Protein AF-A0A800AHQ4-F1 (afdb_monomer)

Nearest PDB structures (foldseek):
  7zeb-assembly1_9  TM=8.493E-01  e=1.124E-07  Ovis aries
  6tjv-assembly1_I  TM=9.105E-01  e=4.588E-07  Thermosynechococcus vestitus BP-1
  7p64-assembly1_I  TM=8.125E-01  e=1.057E-07  Escherichia coli BL21(DE3)
  7ard-assembly1_I  TM=8.721E-01  e=3.592E-07  Polytomella sp. Pringsheim 198.80
  7nyv-assembly1_I  TM=7.677E-01  e=1.221E-06  Escherichia coli B

Structure (mmCIF, N/CA/C/O backbone):
data_AF-A0A800AHQ4-F1
#
_entry.id   AF-A0A800AHQ4-F1
#
loop_
_atom_site.group_PDB
_atom_site.id
_atom_site.type_symbol
_atom_site.label_atom_id
_atom_site.label_alt_id
_atom_site.label_comp_id
_atom_site.label_asym_id
_atom_site.label_entity_id
_atom_site.label_seq_id
_atom_site.pdbx_PDB_ins_code
_atom_site.Cartn_x
_atom_site.Cartn_y
_atom_site.Cartn_z
_atom_site.occupancy
_atom_site.B_iso_or_equiv
_atom_site.auth_seq_id
_atom_site.auth_comp_id
_atom_site.auth_asym_id
_atom_site.auth_atom_id
_atom_site.pdbx_PDB_model_num
ATOM 1 N N . MET A 1 1 ? 33.340 20.028 -59.157 1.00 69.12 1 MET A N 1
ATOM 2 C CA . MET A 1 1 ? 34.037 18.864 -58.558 1.00 69.12 1 MET A CA 1
ATOM 3 C C . MET A 1 1 ? 34.422 19.055 -57.088 1.00 69.12 1 MET A C 1
ATOM 5 O O . MET A 1 1 ? 33.988 18.241 -56.292 1.00 69.12 1 MET A O 1
ATOM 9 N N . LYS A 1 2 ? 35.135 20.117 -56.671 1.00 82.50 2 LYS A N 1
ATOM 10 C CA . LYS A 1 2 ? 35.555 20.308 -55.255 1.00 82.50 2 LYS A CA 1
ATOM 11 C C . LYS A 1 2 ? 34.417 20.221 -54.219 1.00 82.50 2 LYS A C 1
ATOM 13 O O . LYS A 1 2 ? 34.570 19.590 -53.185 1.00 82.50 2 LYS A O 1
ATOM 18 N N . ARG A 1 3 ? 33.254 20.793 -54.538 1.00 82.94 3 ARG A N 1
ATOM 19 C CA . ARG A 1 3 ? 32.066 20.815 -53.664 1.00 82.94 3 ARG A CA 1
ATOM 20 C C . ARG A 1 3 ? 31.429 19.428 -53.452 1.00 82.94 3 ARG A C 1
ATOM 22 O O . ARG A 1 3 ? 30.909 19.162 -52.384 1.00 82.94 3 ARG A O 1
ATOM 29 N N . TYR A 1 4 ? 31.538 18.530 -54.435 1.00 87.56 4 TYR A N 1
ATOM 30 C CA . TYR A 1 4 ? 31.081 17.138 -54.321 1.00 87.56 4 TYR A CA 1
ATOM 31 C C . TYR A 1 4 ? 31.961 16.338 -53.349 1.00 87.56 4 TYR A C 1
ATOM 33 O O . TYR A 1 4 ? 31.450 15.667 -52.460 1.00 87.56 4 TYR A O 1
ATOM 41 N N . PHE A 1 5 ? 33.285 16.478 -53.465 1.00 89.75 5 PHE A N 1
ATOM 42 C CA . PHE A 1 5 ? 34.228 15.800 -52.572 1.00 89.75 5 PHE A CA 1
ATOM 43 C C . PHE A 1 5 ? 34.174 16.325 -51.129 1.00 89.75 5 PHE A C 1
ATOM 45 O O . PHE A 1 5 ? 34.310 15.532 -50.203 1.00 89.75 5 PHE A O 1
ATOM 52 N N . LEU A 1 6 ? 33.915 17.624 -50.926 1.00 89.62 6 LEU A N 1
ATOM 53 C CA . LEU A 1 6 ? 33.689 18.190 -49.588 1.00 89.62 6 LEU A CA 1
ATOM 54 C C . LEU A 1 6 ? 32.451 17.585 -48.910 1.00 89.62 6 LEU A C 1
ATOM 56 O O . LEU A 1 6 ? 32.546 17.157 -47.765 1.00 89.62 6 LEU A O 1
ATOM 60 N N . ASN A 1 7 ? 31.337 17.456 -49.637 1.00 91.56 7 ASN A N 1
ATOM 61 C CA . ASN A 1 7 ? 30.115 16.853 -49.098 1.00 91.56 7 ASN A CA 1
ATOM 62 C C . ASN A 1 7 ? 30.301 15.363 -48.752 1.00 91.56 7 ASN A C 1
ATOM 64 O O . ASN A 1 7 ? 29.770 14.893 -47.750 1.00 91.56 7 ASN A O 1
ATOM 68 N N . ILE A 1 8 ? 31.069 14.611 -49.554 1.00 93.00 8 ILE A N 1
ATOM 69 C CA . ILE A 1 8 ? 31.399 13.208 -49.242 1.00 93.00 8 ILE A CA 1
ATOM 70 C C . ILE A 1 8 ? 32.238 13.124 -47.968 1.00 93.00 8 ILE A C 1
ATOM 72 O O . ILE A 1 8 ? 31.968 12.284 -47.113 1.00 93.00 8 ILE A O 1
ATOM 76 N N . PHE A 1 9 ? 33.242 13.990 -47.825 1.00 92.38 9 PHE A N 1
ATOM 77 C CA . PHE A 1 9 ? 34.091 14.000 -46.638 1.00 92.38 9 PHE A CA 1
ATOM 78 C C . PHE A 1 9 ? 33.295 14.351 -45.375 1.00 92.38 9 PHE A C 1
ATOM 80 O O . PHE A 1 9 ? 33.452 13.695 -44.349 1.00 92.38 9 PHE A O 1
ATOM 87 N N . GLU A 1 10 ? 32.386 15.321 -45.466 1.00 92.06 10 GLU A N 1
ATOM 88 C CA . GLU A 1 10 ? 31.486 15.694 -44.373 1.00 92.06 10 GLU A CA 1
ATOM 89 C C . GLU A 1 10 ? 30.531 14.546 -43.986 1.00 92.06 10 GLU A C 1
ATOM 91 O O . GLU A 1 10 ? 30.359 14.242 -42.802 1.00 92.06 10 GLU A O 1
ATOM 96 N N . ALA A 1 11 ? 29.978 13.828 -44.968 1.00 92.38 11 ALA A N 1
ATOM 97 C CA . ALA A 1 11 ? 29.123 12.665 -44.724 1.00 92.38 11 ALA A CA 1
ATOM 98 C C . ALA A 1 11 ? 29.887 11.493 -44.077 1.00 92.38 11 ALA A C 1
ATOM 100 O O . ALA A 1 11 ? 29.403 10.868 -43.134 1.00 92.38 11 ALA A O 1
ATOM 101 N N . VAL A 1 12 ? 31.109 11.206 -44.533 1.00 95.69 12 VAL A N 1
ATOM 102 C CA . VAL A 1 12 ? 31.949 10.154 -43.937 1.00 95.69 12 VAL A CA 1
ATOM 103 C C . VAL A 1 12 ? 32.382 10.542 -42.523 1.00 95.69 12 VAL A C 1
ATOM 105 O O . VAL A 1 12 ? 32.353 9.706 -41.622 1.00 95.69 12 VAL A O 1
ATOM 108 N N . TRP A 1 13 ? 32.739 11.808 -42.299 1.00 93.62 13 TRP A N 1
ATOM 109 C CA . TRP A 1 13 ? 33.124 12.308 -40.980 1.00 93.62 13 TRP A CA 1
ATOM 110 C C . TRP A 1 13 ? 31.987 12.177 -39.964 1.00 93.62 13 TRP A C 1
ATOM 112 O O . TRP A 1 13 ? 32.195 11.656 -38.868 1.00 93.62 13 TRP A O 1
ATOM 122 N N . THR A 1 14 ? 30.770 12.578 -40.334 1.00 94.81 14 THR A N 1
ATOM 123 C CA . THR A 1 14 ? 29.593 12.454 -39.457 1.00 94.81 14 THR A CA 1
ATOM 124 C C . THR A 1 14 ? 29.245 10.992 -39.158 1.00 94.81 14 THR A C 1
ATOM 126 O O . THR A 1 14 ? 28.963 10.659 -38.004 1.00 94.81 14 THR A O 1
ATOM 129 N N . LEU A 1 15 ? 29.366 10.091 -40.141 1.00 96.00 15 LEU A N 1
ATOM 130 C CA . LEU A 1 15 ? 29.179 8.650 -39.941 1.00 96.00 15 LEU A CA 1
ATOM 131 C C . LEU A 1 15 ? 30.234 8.048 -38.999 1.00 96.00 15 LEU A C 1
ATOM 133 O O . LEU A 1 15 ? 29.897 7.266 -38.110 1.00 96.00 15 LEU A O 1
ATOM 137 N N . MET A 1 16 ? 31.498 8.452 -39.134 1.00 95.12 16 MET A N 1
ATOM 138 C CA . MET A 1 16 ? 32.588 8.005 -38.260 1.00 95.12 16 MET A CA 1
ATOM 139 C C . MET A 1 16 ? 32.429 8.516 -36.825 1.00 95.12 16 MET A C 1
ATOM 141 O O . MET A 1 16 ? 32.694 7.775 -35.877 1.00 95.12 16 MET A O 1
ATOM 145 N N . VAL A 1 17 ? 31.956 9.754 -36.642 1.00 94.69 17 VAL A N 1
ATOM 146 C CA . VAL A 1 17 ? 31.613 10.284 -35.312 1.00 94.69 17 VAL A CA 1
ATOM 147 C C . VAL A 1 17 ? 30.501 9.448 -34.673 1.00 94.69 17 VAL A C 1
ATOM 149 O O . VAL A 1 17 ? 30.639 9.058 -33.512 1.00 94.69 17 VAL A O 1
ATOM 152 N N . GLY A 1 18 ? 29.450 9.107 -35.427 1.00 95.94 18 GLY A N 1
ATOM 153 C CA . GLY A 1 18 ? 28.376 8.224 -34.963 1.00 95.94 18 GLY A CA 1
ATOM 154 C C . GLY A 1 18 ? 28.890 6.841 -34.561 1.00 95.94 18 GLY A C 1
ATOM 155 O O . GLY A 1 18 ? 28.664 6.403 -33.433 1.00 95.94 18 GLY A O 1
ATOM 156 N N . LEU A 1 19 ? 29.676 6.199 -35.431 1.00 96.19 19 LEU A N 1
ATOM 157 C CA . LEU A 1 19 ? 30.251 4.879 -35.171 1.00 96.19 19 LEU A CA 1
ATOM 158 C C . LEU A 1 19 ? 31.176 4.884 -33.947 1.00 96.19 19 LEU A C 1
ATOM 160 O O . LEU A 1 19 ? 31.160 3.935 -33.169 1.00 96.19 19 LEU A O 1
ATOM 164 N N . ARG A 1 20 ? 31.934 5.966 -33.718 1.00 96.00 20 ARG A N 1
ATOM 165 C CA . ARG A 1 20 ? 32.778 6.132 -32.522 1.00 96.00 20 ARG A CA 1
ATOM 166 C C . ARG A 1 20 ? 31.955 6.179 -31.235 1.00 96.00 20 ARG A C 1
ATOM 168 O O . ARG A 1 20 ? 32.372 5.603 -30.231 1.00 96.00 20 ARG A O 1
ATOM 175 N N . ILE A 1 21 ? 30.804 6.856 -31.250 1.00 94.06 21 ILE A N 1
ATOM 176 C CA . ILE A 1 21 ? 29.887 6.911 -30.101 1.00 94.06 21 ILE A CA 1
ATOM 177 C C . ILE A 1 21 ? 29.278 5.528 -29.855 1.00 94.06 21 ILE A C 1
ATOM 179 O O . ILE A 1 21 ? 29.303 5.050 -28.722 1.00 94.06 21 ILE A O 1
ATOM 183 N N . THR A 1 22 ? 28.805 4.854 -30.908 1.00 95.00 22 THR A N 1
ATOM 184 C CA . THR A 1 22 ? 28.267 3.488 -30.814 1.00 95.00 22 THR A CA 1
ATOM 185 C C . THR A 1 22 ? 29.310 2.517 -30.273 1.00 95.00 22 THR A C 1
ATOM 187 O O . THR A 1 22 ? 29.021 1.752 -29.358 1.00 95.00 22 THR A O 1
ATOM 190 N N . PHE A 1 23 ? 30.540 2.586 -30.785 1.00 94.44 23 PHE A N 1
ATOM 191 C CA . PHE A 1 23 ? 31.637 1.744 -30.329 1.00 94.44 23 PHE A CA 1
ATOM 192 C C . PHE A 1 23 ? 31.933 1.987 -28.850 1.00 94.44 23 PHE A C 1
ATOM 194 O O . PHE A 1 23 ? 32.083 1.025 -28.112 1.00 94.44 23 PHE A O 1
ATOM 201 N N . ARG A 1 24 ? 31.917 3.244 -28.379 1.00 92.19 24 ARG A N 1
ATOM 202 C CA . ARG A 1 24 ? 32.064 3.548 -26.946 1.00 92.19 24 ARG A CA 1
ATOM 203 C C . ARG A 1 24 ? 30.956 2.903 -26.104 1.00 92.19 24 ARG A C 1
ATOM 205 O O . ARG A 1 24 ? 31.267 2.274 -25.102 1.00 92.19 24 ARG A O 1
ATOM 212 N N . GLN A 1 25 ? 29.700 3.001 -26.542 1.00 91.38 25 GLN A N 1
ATOM 213 C CA . GLN A 1 25 ? 28.548 2.465 -25.807 1.00 91.38 25 GLN A CA 1
ATOM 214 C C . GLN A 1 25 ? 28.521 0.927 -25.751 1.00 91.38 25 GLN A C 1
ATOM 216 O O . GLN A 1 25 ? 27.992 0.365 -24.797 1.00 91.38 25 GLN A O 1
ATOM 221 N N . ILE A 1 26 ? 29.093 0.237 -26.745 1.00 93.00 26 ILE A N 1
ATOM 222 C CA . ILE A 1 26 ? 29.181 -1.236 -26.771 1.00 93.00 26 ILE A CA 1
ATOM 223 C C . ILE A 1 26 ? 30.044 -1.777 -25.622 1.00 93.00 26 ILE A C 1
ATOM 225 O O . ILE A 1 26 ? 29.759 -2.854 -25.102 1.00 93.00 26 ILE A O 1
ATOM 229 N N . PHE A 1 27 ? 31.084 -1.043 -25.219 1.00 91.75 27 PHE A N 1
ATOM 230 C CA . PHE A 1 27 ? 31.956 -1.441 -24.109 1.00 91.75 27 PHE A CA 1
ATOM 231 C C . PHE A 1 27 ? 31.492 -0.904 -22.751 1.00 91.75 27 PHE A C 1
ATOM 233 O O . PHE A 1 27 ? 32.068 -1.276 -21.727 1.00 91.75 27 PHE A O 1
ATOM 240 N N . ASP A 1 28 ? 30.448 -0.072 -22.716 1.00 85.44 28 ASP A N 1
ATOM 241 C CA . ASP A 1 28 ? 29.825 0.328 -21.460 1.00 85.44 28 ASP A CA 1
ATOM 242 C C . ASP A 1 28 ? 29.050 -0.850 -20.854 1.00 85.44 28 ASP A C 1
ATOM 244 O O . ASP A 1 28 ? 28.444 -1.678 -21.539 1.00 85.44 28 ASP A O 1
ATOM 248 N N . ARG A 1 29 ? 29.054 -0.934 -19.521 1.00 79.69 29 ARG A N 1
ATOM 249 C CA . ARG A 1 29 ? 28.339 -1.992 -18.802 1.00 79.69 29 ARG A CA 1
ATOM 250 C C . ARG A 1 29 ? 26.835 -1.901 -19.080 1.00 79.69 29 ARG A C 1
ATOM 252 O O . ARG A 1 29 ? 26.233 -0.840 -18.931 1.00 79.69 29 ARG A O 1
ATOM 259 N N . ALA A 1 30 ? 26.214 -3.042 -19.380 1.00 77.81 30 ALA A N 1
ATOM 260 C CA . ALA A 1 30 ? 24.768 -3.129 -19.554 1.00 77.81 30 ALA A CA 1
ATOM 261 C C . ALA A 1 30 ? 24.017 -2.672 -18.287 1.00 77.81 30 ALA A C 1
ATOM 263 O O . ALA A 1 30 ? 24.253 -3.176 -17.185 1.00 77.81 30 ALA A O 1
ATOM 264 N N . VAL A 1 31 ? 23.089 -1.729 -18.470 1.00 77.25 31 VAL A N 1
ATOM 265 C CA . VAL A 1 31 ? 22.195 -1.197 -17.422 1.00 77.25 31 VAL A CA 1
ATOM 266 C C . VAL A 1 31 ? 20.939 -2.074 -17.258 1.00 77.25 31 VAL A C 1
ATOM 268 O O . VAL A 1 31 ? 20.155 -1.894 -16.331 1.00 77.25 31 VAL A O 1
ATOM 271 N N . THR A 1 32 ? 20.729 -3.051 -18.145 1.00 75.69 32 THR A N 1
ATOM 272 C CA . THR A 1 32 ? 19.537 -3.906 -18.159 1.00 75.69 32 THR A CA 1
ATOM 273 C C . THR A 1 32 ? 19.444 -4.790 -16.916 1.00 75.69 32 THR A C 1
ATOM 275 O O . THR A 1 32 ? 20.359 -5.557 -16.607 1.00 75.69 32 THR A O 1
ATOM 278 N N . HIS A 1 33 ? 18.294 -4.755 -16.244 1.00 71.56 33 HIS A N 1
ATOM 279 C CA . HIS A 1 33 ? 17.930 -5.749 -15.237 1.00 71.56 33 HIS A CA 1
ATOM 280 C C . HIS A 1 33 ? 17.144 -6.872 -15.916 1.00 71.56 33 HIS A C 1
ATOM 282 O O . HIS A 1 33 ? 16.092 -6.629 -16.502 1.00 71.56 33 HIS A O 1
ATOM 288 N N . HIS A 1 34 ? 17.644 -8.105 -15.842 1.00 73.06 34 HIS A N 1
ATOM 289 C CA . HIS A 1 34 ? 16.927 -9.260 -16.372 1.00 73.06 34 HIS A CA 1
ATOM 290 C C . HIS A 1 34 ? 15.800 -9.664 -15.413 1.00 73.06 34 HIS A C 1
ATOM 292 O O . HIS A 1 34 ? 16.052 -10.293 -14.382 1.00 73.06 34 HIS A O 1
ATOM 298 N N . TYR A 1 35 ? 14.564 -9.304 -15.755 1.00 69.81 35 TYR A N 1
ATOM 299 C CA . TYR A 1 35 ? 13.367 -9.875 -15.137 1.00 69.81 35 TYR A CA 1
ATOM 300 C C . TYR A 1 35 ? 13.213 -11.340 -15.586 1.00 69.81 35 TYR A C 1
ATOM 302 O O . TYR A 1 35 ? 13.418 -11.611 -16.772 1.00 69.81 35 TYR A O 1
ATOM 310 N N . PRO A 1 36 ? 12.874 -12.307 -14.711 1.00 71.75 36 PRO A N 1
ATOM 311 C CA . PRO A 1 36 ? 12.645 -12.220 -13.257 1.00 71.75 36 PRO A CA 1
ATOM 312 C C . PRO A 1 36 ? 13.895 -12.538 -12.398 1.00 71.75 36 PRO A C 1
ATOM 314 O O . PRO A 1 36 ? 13.863 -12.497 -11.171 1.00 71.75 36 PRO A O 1
ATOM 317 N N . TYR A 1 37 ? 15.024 -12.900 -13.012 1.00 64.19 37 TYR A N 1
ATOM 318 C CA . TYR A 1 37 ? 16.152 -13.536 -12.312 1.00 64.19 37 TYR A CA 1
ATOM 319 C C . TYR A 1 37 ? 16.978 -12.602 -11.409 1.00 64.19 37 TYR A C 1
ATOM 321 O O . TYR A 1 37 ? 17.591 -13.066 -10.443 1.00 64.19 37 TYR A O 1
ATOM 329 N N . ASN A 1 38 ? 16.981 -11.296 -11.691 1.00 56.34 38 ASN A N 1
ATOM 330 C CA . ASN A 1 38 ? 17.670 -10.285 -10.882 1.00 56.34 38 ASN A CA 1
ATOM 331 C C . ASN A 1 38 ? 16.790 -9.676 -9.770 1.00 56.34 38 ASN A C 1
ATOM 333 O O . ASN A 1 38 ? 17.232 -8.744 -9.104 1.00 56.34 38 ASN A O 1
ATOM 337 N N . GLU A 1 39 ? 15.590 -10.213 -9.514 1.00 55.16 39 GLU A N 1
ATOM 338 C CA . GLU A 1 39 ? 14.700 -9.768 -8.423 1.00 55.16 39 GLU A CA 1
ATOM 339 C C . GLU A 1 39 ? 15.093 -10.306 -7.035 1.00 55.16 39 GLU A C 1
ATOM 341 O O . GLU A 1 39 ? 14.370 -10.125 -6.054 1.00 55.16 39 GLU A O 1
ATOM 346 N N . LYS A 1 40 ? 16.234 -11.000 -6.911 1.00 46.12 40 LYS A N 1
ATOM 347 C CA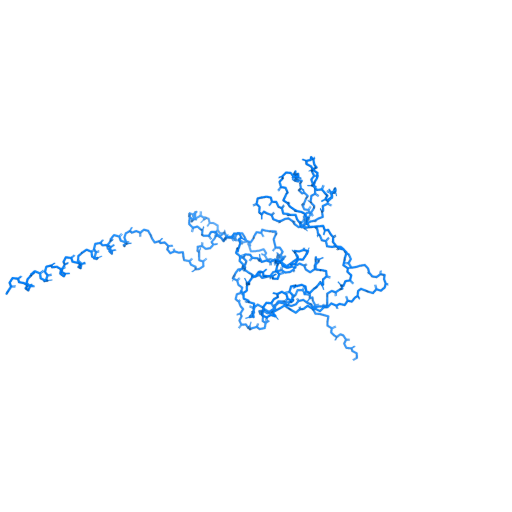 . LYS A 1 40 ? 16.623 -11.630 -5.643 1.00 46.12 40 LYS A CA 1
ATOM 348 C C . LYS A 1 40 ? 16.751 -10.585 -4.522 1.00 46.12 40 LYS A C 1
ATOM 350 O O . LYS A 1 40 ? 17.723 -9.836 -4.476 1.00 46.12 40 LYS A O 1
ATOM 355 N N . ARG A 1 41 ? 15.810 -10.693 -3.572 1.00 47.72 41 ARG A N 1
ATOM 356 C CA . ARG A 1 41 ? 15.592 -9.937 -2.322 1.00 47.72 41 ARG A CA 1
ATOM 357 C C . ARG A 1 41 ? 14.782 -8.644 -2.452 1.00 47.72 41 ARG A C 1
ATOM 359 O O . ARG A 1 41 ? 15.228 -7.588 -2.020 1.00 47.72 41 ARG A O 1
ATOM 366 N N . PHE A 1 42 ? 13.519 -8.770 -2.836 1.00 46.03 42 PHE A N 1
ATOM 367 C CA . PHE A 1 42 ? 12.506 -8.218 -1.940 1.00 46.03 42 PHE A CA 1
ATOM 368 C C . PHE A 1 42 ? 12.222 -9.310 -0.908 1.00 46.03 42 PHE A C 1
ATOM 370 O O . PHE A 1 42 ? 11.632 -10.328 -1.276 1.00 46.03 42 PHE A O 1
ATOM 377 N N . PRO A 1 43 ? 12.678 -9.213 0.357 1.00 39.97 43 PRO A N 1
ATOM 378 C CA . PRO A 1 43 ? 11.860 -9.838 1.378 1.00 39.97 43 PRO A CA 1
ATOM 379 C C . PRO A 1 43 ? 10.463 -9.250 1.146 1.00 39.97 43 PRO A C 1
ATOM 381 O O . PRO A 1 43 ? 10.304 -8.032 1.129 1.00 39.97 43 PRO A O 1
ATOM 384 N N . LEU A 1 44 ? 9.470 -10.098 0.865 1.00 44.12 44 LEU A N 1
ATOM 385 C CA . LEU A 1 44 ? 8.141 -9.816 1.395 1.00 44.12 44 LEU A CA 1
ATOM 386 C C . LEU A 1 44 ? 8.438 -9.474 2.847 1.00 44.12 44 LEU A C 1
ATOM 388 O O . L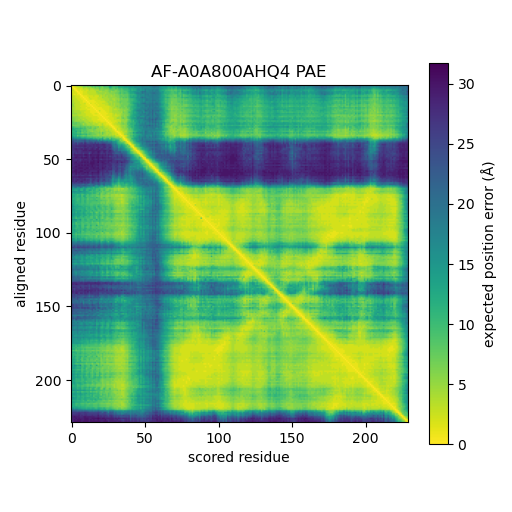EU A 1 44 ? 8.945 -10.349 3.559 1.00 44.12 44 LEU A O 1
ATOM 392 N N . ASP A 1 45 ? 8.374 -8.185 3.185 1.00 36.91 45 ASP A N 1
ATOM 393 C CA . ASP A 1 45 ? 8.716 -7.739 4.522 1.00 36.91 45 ASP A CA 1
ATOM 394 C C . ASP A 1 45 ? 7.918 -8.635 5.447 1.00 36.91 45 ASP A C 1
ATOM 396 O O . ASP A 1 45 ? 6.724 -8.860 5.226 1.00 36.91 45 ASP A O 1
ATOM 400 N N . ARG A 1 46 ? 8.636 -9.315 6.337 1.00 37.59 46 ARG A N 1
ATOM 401 C CA . ARG A 1 46 ? 8.164 -10.567 6.928 1.00 37.59 46 ARG A CA 1
ATOM 402 C C . ARG A 1 46 ? 6.949 -10.354 7.843 1.00 37.59 46 ARG A C 1
ATOM 404 O O . ARG A 1 46 ? 6.408 -11.344 8.309 1.00 37.59 46 ARG A O 1
ATOM 411 N N . ASN A 1 47 ? 6.483 -9.109 7.985 1.00 38.31 47 ASN A N 1
ATOM 412 C CA . ASN A 1 47 ? 5.378 -8.671 8.825 1.00 38.31 47 ASN A CA 1
ATOM 413 C C . ASN A 1 47 ? 4.412 -7.720 8.068 1.00 38.31 47 ASN A C 1
ATOM 415 O O . ASN A 1 47 ? 4.122 -6.624 8.530 1.00 38.31 47 ASN A O 1
ATOM 419 N N . ILE A 1 48 ? 3.915 -8.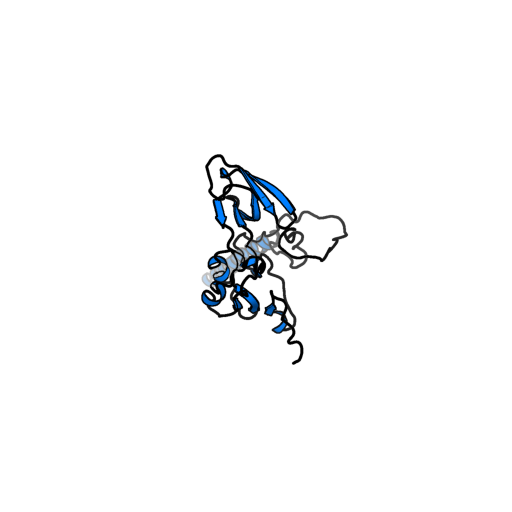089 6.876 1.00 46.69 48 ILE A N 1
ATOM 420 C CA . ILE A 1 48 ? 2.732 -7.428 6.270 1.00 46.69 48 ILE A CA 1
ATOM 421 C C . ILE A 1 48 ? 1.765 -8.502 5.731 1.00 46.69 48 ILE A C 1
ATOM 423 O O . ILE A 1 48 ? 1.622 -8.714 4.528 1.00 46.69 48 ILE A O 1
ATOM 427 N N . PHE A 1 49 ? 1.131 -9.223 6.659 1.00 34.56 49 PHE A N 1
ATOM 428 C CA . PHE A 1 49 ? -0.166 -9.913 6.506 1.00 34.56 49 PHE A CA 1
ATOM 429 C C . PHE A 1 49 ? -0.349 -10.925 5.361 1.00 34.56 49 PHE A C 1
ATOM 431 O O . PHE A 1 49 ? -1.418 -10.997 4.752 1.00 34.56 49 PHE A O 1
ATOM 438 N N . LEU A 1 50 ? 0.639 -11.785 5.109 1.00 34.50 50 LEU A N 1
ATOM 439 C CA . LEU A 1 50 ? 0.394 -13.064 4.433 1.00 34.50 50 LEU A CA 1
ATOM 440 C C . LEU A 1 50 ? 0.789 -14.205 5.367 1.00 34.50 50 LEU A C 1
ATOM 442 O O . LEU A 1 50 ? 1.965 -14.549 5.490 1.00 34.50 50 LEU A O 1
ATOM 446 N N . ASN A 1 51 ? -0.219 -14.788 6.015 1.00 31.05 51 ASN A N 1
ATOM 447 C CA . ASN A 1 51 ? -0.086 -16.091 6.638 1.00 31.05 51 ASN A CA 1
ATOM 448 C C . ASN A 1 51 ? 0.244 -17.134 5.548 1.00 31.05 51 ASN A C 1
ATOM 450 O O . ASN A 1 51 ? -0.379 -17.164 4.489 1.00 31.05 51 ASN A O 1
ATOM 454 N N . GLU A 1 52 ? 1.261 -17.946 5.835 1.00 39.81 52 GLU A N 1
ATOM 455 C CA . GLU A 1 52 ? 1.607 -19.229 5.214 1.00 39.81 52 GLU A CA 1
ATOM 456 C C . GLU A 1 52 ? 1.759 -19.334 3.684 1.00 39.81 52 GLU A C 1
ATOM 458 O O . GLU A 1 52 ? 0.893 -19.858 3.002 1.00 39.81 52 GLU A O 1
ATOM 463 N N . GLN A 1 53 ? 2.980 -19.100 3.179 1.00 34.53 53 GLN A N 1
ATOM 464 C CA . GLN A 1 53 ? 3.704 -20.130 2.408 1.00 34.53 53 GLN A CA 1
ATOM 465 C C . GLN A 1 53 ? 5.214 -20.020 2.675 1.00 34.53 53 GLN A C 1
ATOM 467 O O . GLN A 1 53 ? 5.913 -19.141 2.171 1.00 34.53 53 GLN A O 1
ATOM 472 N N . LYS A 1 54 ? 5.741 -20.947 3.484 1.00 29.67 54 LYS A N 1
ATOM 473 C CA . LYS A 1 54 ? 7.180 -21.146 3.722 1.00 29.67 54 LYS A CA 1
ATOM 474 C C . LYS A 1 54 ? 7.881 -21.574 2.426 1.00 29.67 54 LYS A C 1
ATOM 476 O O . LYS A 1 54 ? 8.204 -22.747 2.249 1.00 29.67 54 LYS A O 1
ATOM 481 N N . VAL A 1 55 ? 8.204 -20.633 1.543 1.00 34.62 55 VAL A N 1
ATOM 482 C CA . VAL A 1 55 ? 9.148 -20.885 0.448 1.00 34.62 55 VAL A CA 1
ATOM 483 C C . VAL A 1 55 ? 10.558 -20.862 1.041 1.00 34.62 55 VAL A C 1
ATOM 485 O O . VAL A 1 55 ? 11.234 -19.835 1.099 1.00 34.62 55 VAL A O 1
ATOM 488 N N . LYS A 1 56 ? 11.014 -22.016 1.544 1.00 27.17 56 LYS A N 1
ATOM 489 C CA . LYS A 1 56 ? 12.429 -22.227 1.871 1.00 27.17 56 LYS A CA 1
ATOM 490 C C . LYS A 1 56 ? 13.219 -22.160 0.567 1.00 27.17 56 LYS A C 1
ATOM 492 O O . LYS A 1 56 ? 13.324 -23.156 -0.145 1.00 27.17 56 LYS A O 1
A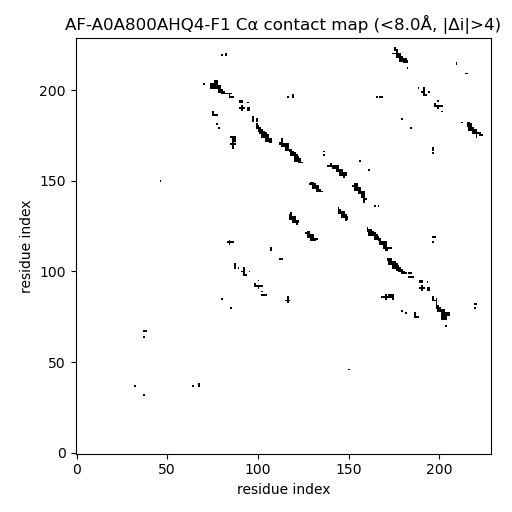TOM 497 N N . ALA A 1 57 ? 13.803 -21.002 0.270 1.00 36.97 57 ALA A N 1
ATOM 498 C CA . ALA A 1 57 ? 14.828 -20.875 -0.756 1.00 36.97 57 ALA A CA 1
ATOM 499 C C . ALA A 1 57 ? 16.078 -21.657 -0.308 1.00 36.97 57 ALA A C 1
ATOM 501 O O . ALA A 1 57 ? 17.001 -21.124 0.306 1.00 36.97 57 ALA A O 1
ATOM 502 N N . LYS A 1 58 ? 16.069 -22.968 -0.565 1.00 36.09 58 LYS A N 1
ATOM 503 C CA . LYS A 1 58 ? 17.275 -23.793 -0.659 1.00 36.09 58 LYS A CA 1
ATOM 504 C C . LYS A 1 58 ? 18.094 -23.263 -1.846 1.00 36.09 58 LYS A C 1
ATOM 506 O O . LYS A 1 58 ? 17.506 -22.812 -2.823 1.00 36.09 58 LYS A O 1
ATOM 511 N N . TRP A 1 59 ? 19.419 -23.384 -1.747 1.00 32.06 59 TRP A N 1
ATOM 512 C CA . TRP A 1 59 ? 20.454 -23.076 -2.755 1.00 32.06 59 TRP A CA 1
ATOM 513 C C . TRP A 1 59 ? 21.138 -21.697 -2.646 1.00 32.06 59 TRP A C 1
ATOM 515 O O . TRP A 1 59 ? 20.772 -20.723 -3.295 1.00 32.06 59 TRP A O 1
ATOM 525 N N . GLY A 1 60 ? 22.185 -21.663 -1.810 1.00 36.94 60 GLY A N 1
ATOM 526 C CA . GLY A 1 60 ? 23.585 -21.595 -2.265 1.00 36.94 60 GLY A CA 1
ATOM 527 C C . GLY A 1 60 ? 24.021 -20.416 -3.148 1.00 36.94 60 GLY A C 1
ATOM 528 O O . GLY A 1 60 ? 23.650 -20.331 -4.311 1.00 36.94 60 GLY A O 1
ATOM 529 N N . GLN A 1 61 ? 24.927 -19.596 -2.596 1.00 38.44 61 GLN A N 1
ATOM 530 C CA . GLN A 1 61 ? 25.760 -18.575 -3.258 1.00 38.44 61 GLN A CA 1
ATOM 531 C C . GLN A 1 61 ? 25.016 -17.419 -3.944 1.00 38.44 61 GLN A C 1
ATOM 533 O O . GLN A 1 61 ? 24.886 -17.315 -5.163 1.00 38.44 61 GLN A O 1
ATOM 538 N N . HIS A 1 62 ? 24.633 -16.442 -3.123 1.00 38.81 62 HIS A N 1
ATOM 539 C CA . HIS A 1 62 ? 24.323 -15.100 -3.594 1.00 38.81 62 HIS A CA 1
ATOM 540 C C . HIS A 1 62 ? 25.616 -14.398 -4.038 1.00 38.81 62 HIS A C 1
ATOM 542 O O . HIS A 1 62 ? 26.381 -13.917 -3.207 1.00 38.81 62 HIS A O 1
ATOM 548 N N . ARG A 1 63 ? 25.847 -14.282 -5.353 1.00 37.44 63 ARG A N 1
ATOM 549 C CA . ARG A 1 63 ? 26.601 -13.130 -5.869 1.00 37.44 63 ARG A CA 1
ATOM 550 C C . ARG A 1 63 ? 25.785 -11.887 -5.511 1.00 37.44 63 ARG A C 1
ATOM 552 O O . ARG A 1 63 ? 24.609 -11.809 -5.863 1.00 37.44 63 ARG A O 1
ATOM 559 N N . THR A 1 64 ? 26.373 -10.951 -4.775 1.00 38.19 64 THR A N 1
ATOM 560 C CA . THR A 1 64 ? 25.772 -9.650 -4.472 1.00 38.19 64 THR A CA 1
ATOM 561 C C . THR A 1 64 ? 25.583 -8.885 -5.778 1.00 38.19 64 THR A C 1
ATOM 563 O O . THR A 1 64 ? 26.513 -8.305 -6.331 1.00 38.19 64 THR A O 1
ATOM 566 N N . VAL A 1 65 ? 24.366 -8.922 -6.319 1.00 44.56 65 VAL A N 1
ATOM 567 C CA . VAL A 1 65 ? 23.974 -8.074 -7.444 1.00 44.56 65 VAL A CA 1
ATOM 568 C C . VAL A 1 65 ? 23.878 -6.653 -6.887 1.00 44.56 65 VAL A C 1
ATOM 570 O O . VAL A 1 65 ? 22.936 -6.322 -6.180 1.00 44.56 65 VAL A O 1
ATOM 573 N N . SER A 1 66 ? 24.893 -5.827 -7.147 1.00 47.38 66 SER A N 1
ATOM 574 C CA . SER A 1 66 ? 25.042 -4.472 -6.585 1.00 47.38 66 SER A CA 1
ATOM 575 C C . SER A 1 66 ? 23.996 -3.461 -7.070 1.00 47.38 66 SER A C 1
ATOM 577 O O . SER A 1 66 ? 23.966 -2.333 -6.591 1.00 47.38 66 SER A O 1
ATOM 579 N N . ASN A 1 67 ? 23.150 -3.845 -8.029 1.00 50.25 67 ASN A N 1
ATOM 580 C CA . ASN A 1 67 ? 22.208 -2.959 -8.700 1.00 50.25 67 ASN A CA 1
ATOM 581 C C . ASN A 1 67 ? 20.803 -3.558 -8.544 1.00 50.25 67 ASN A C 1
ATOM 583 O O . ASN A 1 67 ? 20.290 -4.200 -9.456 1.00 50.25 67 ASN A O 1
ATOM 587 N N . ILE A 1 68 ? 20.203 -3.415 -7.364 1.00 55.72 68 ILE A N 1
ATOM 588 C CA . ILE A 1 68 ? 18.802 -3.778 -7.119 1.00 55.72 68 ILE A CA 1
ATOM 589 C C . ILE A 1 68 ? 18.025 -2.466 -7.045 1.00 55.72 68 ILE A C 1
ATOM 591 O O . ILE A 1 68 ? 18.304 -1.628 -6.185 1.00 55.72 68 ILE A O 1
ATOM 595 N N . ARG A 1 69 ? 17.071 -2.262 -7.960 1.00 59.62 69 ARG A N 1
ATOM 596 C CA . ARG A 1 69 ? 16.175 -1.104 -7.903 1.00 59.62 69 ARG A CA 1
ATOM 597 C C . ARG A 1 69 ? 15.206 -1.325 -6.745 1.00 59.62 69 ARG A C 1
ATOM 599 O O . ARG A 1 69 ? 14.283 -2.124 -6.859 1.00 59.62 69 ARG A O 1
ATOM 606 N N . LYS A 1 70 ? 15.444 -0.652 -5.620 1.00 68.38 70 LYS A N 1
ATOM 607 C CA . LYS A 1 70 ? 14.503 -0.645 -4.497 1.00 68.38 70 LYS A CA 1
ATOM 608 C C . LYS A 1 70 ? 13.196 0.016 -4.945 1.00 68.38 70 LYS A C 1
ATOM 610 O O . LYS A 1 70 ? 13.223 1.012 -5.669 1.00 68.38 70 LYS A O 1
ATOM 615 N N . ILE A 1 71 ? 12.070 -0.555 -4.531 1.00 75.31 71 ILE A N 1
ATOM 616 C CA . ILE A 1 71 ? 10.755 0.063 -4.708 1.00 75.31 71 ILE A CA 1
ATOM 617 C C . ILE A 1 71 ? 10.701 1.266 -3.768 1.00 75.31 71 ILE A C 1
ATOM 619 O O . ILE A 1 71 ? 11.053 1.143 -2.597 1.00 75.31 71 ILE A O 1
ATOM 623 N N . HIS A 1 72 ? 10.308 2.421 -4.300 1.00 82.06 72 HIS A N 1
ATOM 624 C CA . HIS A 1 72 ? 10.165 3.642 -3.514 1.00 82.06 72 HIS A CA 1
ATOM 625 C C . HIS A 1 72 ? 9.081 3.471 -2.439 1.00 82.06 72 HIS A C 1
ATOM 627 O O . HIS A 1 72 ? 8.121 2.730 -2.647 1.00 82.06 72 HIS A O 1
ATOM 633 N N . ASP A 1 73 ? 9.194 4.171 -1.314 1.00 78.00 73 ASP A N 1
ATOM 634 C CA . ASP A 1 73 ? 8.254 4.001 -0.200 1.00 78.00 73 ASP A CA 1
ATOM 635 C C . ASP A 1 73 ? 6.829 4.437 -0.549 1.00 78.00 73 ASP A C 1
ATOM 637 O O . ASP A 1 73 ? 5.880 3.737 -0.222 1.00 78.00 73 ASP A O 1
ATOM 641 N N . GLY A 1 74 ? 6.683 5.488 -1.358 1.00 83.06 74 GLY A N 1
ATOM 642 C CA . GLY A 1 74 ? 5.397 5.914 -1.932 1.00 83.06 74 GLY A CA 1
ATOM 643 C C . GLY A 1 74 ? 4.874 5.072 -3.108 1.00 83.06 74 GLY A C 1
ATOM 644 O O . GLY A 1 74 ? 4.029 5.549 -3.865 1.00 83.06 74 GLY A O 1
ATOM 645 N N . PHE A 1 75 ? 5.405 3.869 -3.347 1.00 88.62 75 PHE A N 1
ATOM 646 C CA . PHE A 1 75 ? 4.906 3.007 -4.417 1.00 88.62 75 PHE A CA 1
ATOM 647 C C . PHE A 1 75 ? 3.491 2.508 -4.115 1.00 88.62 75 PHE A C 1
ATOM 649 O O . PHE A 1 75 ? 3.203 2.012 -3.030 1.00 88.62 75 PHE A O 1
ATOM 656 N N . ARG A 1 76 ? 2.619 2.592 -5.120 1.00 91.81 76 ARG A N 1
ATOM 657 C CA . ARG A 1 76 ? 1.212 2.205 -5.018 1.00 91.81 76 ARG A CA 1
ATOM 658 C C . ARG A 1 76 ? 0.997 0.877 -5.736 1.00 91.81 76 ARG A C 1
ATOM 660 O O . ARG A 1 76 ? 0.861 0.851 -6.956 1.00 91.81 76 ARG A O 1
ATOM 667 N N . GLY A 1 77 ? 1.032 -0.217 -4.980 1.00 90.25 77 GLY A N 1
ATOM 668 C CA . GLY A 1 77 ? 0.767 -1.566 -5.477 1.00 90.25 77 GLY A CA 1
ATOM 669 C C . GLY A 1 77 ? -0.621 -2.066 -5.091 1.00 90.25 77 GLY A C 1
ATOM 670 O O . GLY A 1 77 ? -1.586 -1.307 -5.032 1.00 90.25 77 GLY A O 1
ATOM 671 N N . ARG A 1 78 ? -0.732 -3.371 -4.837 1.00 90.25 78 ARG A N 1
ATOM 672 C CA . ARG A 1 78 ? -1.992 -4.027 -4.485 1.00 90.25 78 ARG A CA 1
ATOM 673 C C . ARG A 1 78 ? -2.586 -3.416 -3.216 1.00 90.25 78 ARG A C 1
ATOM 675 O O . ARG A 1 78 ? -1.882 -3.288 -2.213 1.00 90.25 78 ARG A O 1
ATOM 682 N N . LEU A 1 79 ? -3.876 -3.101 -3.244 1.00 91.69 79 LEU A N 1
ATOM 683 C CA . LEU A 1 79 ? -4.611 -2.688 -2.051 1.00 91.69 79 LEU A CA 1
ATOM 684 C C . LEU A 1 79 ? -4.762 -3.868 -1.088 1.00 91.69 79 LEU A C 1
ATOM 686 O O . LEU A 1 79 ? -5.089 -4.980 -1.501 1.00 91.69 79 LEU A O 1
ATOM 690 N N . HIS A 1 80 ? -4.536 -3.617 0.195 1.00 90.94 80 HIS A N 1
ATOM 691 C CA . HIS A 1 80 ? -4.775 -4.575 1.266 1.00 90.94 80 HIS A CA 1
ATOM 692 C C . HIS A 1 80 ? -5.613 -3.909 2.354 1.00 90.94 80 HIS A C 1
ATOM 694 O O . HIS A 1 80 ? -5.291 -2.804 2.789 1.00 90.94 80 HIS A O 1
ATOM 700 N N . ASN A 1 81 ? -6.693 -4.571 2.765 1.00 91.19 81 ASN A N 1
ATOM 701 C CA . ASN A 1 81 ? -7.565 -4.106 3.831 1.00 91.19 81 ASN A CA 1
ATOM 702 C C . ASN A 1 81 ? -7.470 -5.030 5.045 1.00 91.19 81 ASN A C 1
ATOM 704 O O . ASN A 1 81 ? -7.740 -6.227 4.950 1.00 91.19 81 ASN A O 1
ATOM 708 N N . ARG A 1 82 ? -7.178 -4.445 6.203 1.00 89.56 82 ARG A N 1
ATOM 709 C CA . ARG A 1 82 ? -7.284 -5.108 7.497 1.00 89.56 82 ARG A CA 1
ATOM 710 C C . ARG A 1 82 ? -8.700 -4.929 8.038 1.00 89.56 82 ARG A C 1
ATOM 712 O O . ARG A 1 82 ? -9.008 -3.961 8.730 1.00 89.56 82 ARG A O 1
ATOM 719 N N . VAL A 1 83 ? -9.578 -5.885 7.738 1.00 89.12 83 VAL A N 1
ATOM 720 C CA . VAL A 1 83 ? -11.005 -5.842 8.125 1.00 89.12 83 VAL A CA 1
ATOM 721 C C . VAL A 1 83 ? -11.197 -5.718 9.641 1.00 89.12 83 VAL A C 1
ATOM 723 O O . VAL A 1 83 ? -12.132 -5.060 10.106 1.00 89.12 83 VAL A O 1
ATOM 726 N N . ALA A 1 84 ? -10.261 -6.259 10.424 1.00 87.25 84 ALA A N 1
ATOM 727 C CA . ALA A 1 84 ? -10.227 -6.106 11.875 1.00 87.25 84 ALA A CA 1
ATOM 728 C C . ALA A 1 84 ? -10.152 -4.638 12.347 1.00 87.25 84 ALA A C 1
ATOM 730 O O . ALA A 1 84 ? -10.588 -4.364 13.458 1.00 87.25 84 ALA A O 1
ATOM 731 N N . ASP A 1 85 ? -9.739 -3.688 11.507 1.00 90.38 85 ASP A N 1
ATOM 732 C CA . ASP A 1 85 ? -9.681 -2.255 11.842 1.00 90.38 85 ASP A CA 1
ATOM 733 C C . ASP A 1 85 ? -10.652 -1.388 11.043 1.00 90.38 85 ASP A C 1
ATOM 735 O O . ASP A 1 85 ? -10.699 -0.163 11.191 1.00 90.38 85 ASP A O 1
ATOM 739 N N . CYS A 1 86 ? -11.463 -2.003 10.189 1.00 91.62 86 CYS A N 1
ATOM 740 C CA . CYS A 1 86 ? -12.451 -1.266 9.432 1.00 91.62 86 CYS A CA 1
ATOM 741 C C . CYS A 1 86 ? -13.692 -1.000 10.304 1.00 91.62 86 CYS A C 1
ATOM 743 O O . CYS A 1 86 ? -14.268 -1.906 10.906 1.00 91.62 86 CYS A O 1
ATOM 745 N N . ILE A 1 87 ? -14.110 0.268 10.364 1.00 93.00 87 ILE A N 1
ATOM 746 C CA . ILE A 1 87 ? -15.301 0.724 11.110 1.00 93.00 87 ILE A CA 1
ATOM 747 C C . ILE A 1 87 ? -16.552 0.864 10.226 1.00 93.00 87 ILE A C 1
ATOM 749 O O . ILE A 1 87 ? -17.575 1.376 10.676 1.00 93.00 87 ILE A O 1
ATOM 753 N N . GLY A 1 88 ? -16.458 0.487 8.946 1.00 92.56 88 GLY A N 1
ATOM 754 C CA . GLY A 1 88 ? -17.578 0.550 8.006 1.00 92.56 88 GLY A CA 1
ATOM 755 C C . GLY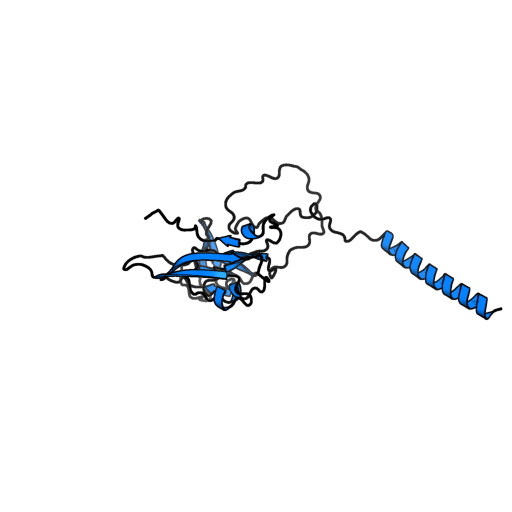 A 1 88 ? -17.974 1.960 7.543 1.00 92.56 88 GLY A C 1
ATOM 756 O O . GLY A 1 88 ? -19.074 2.146 7.050 1.00 92.56 88 GLY A O 1
ATOM 757 N N . CYS A 1 89 ? -17.117 2.979 7.665 1.00 93.62 89 CYS A N 1
ATOM 758 C CA . CYS A 1 89 ? -17.494 4.375 7.373 1.00 93.62 89 CYS A CA 1
ATOM 759 C C . CYS A 1 89 ? -17.841 4.695 5.900 1.00 93.62 89 CYS A C 1
ATOM 761 O O . CYS A 1 89 ? -18.329 5.790 5.624 1.00 93.62 89 CYS A O 1
ATOM 763 N N . MET A 1 90 ? -17.555 3.786 4.958 1.00 93.62 90 MET A N 1
ATOM 764 C CA . MET A 1 90 ? -17.746 3.969 3.506 1.00 93.62 90 MET A CA 1
ATOM 765 C C . MET A 1 90 ? -17.016 5.189 2.904 1.00 93.62 90 MET A C 1
ATOM 767 O O . MET A 1 90 ? -17.345 5.637 1.809 1.00 93.62 90 MET A O 1
ATOM 771 N N . SER A 1 91 ? -16.005 5.734 3.592 1.00 95.25 91 SER A N 1
ATOM 772 C CA . SER A 1 91 ? -15.189 6.844 3.072 1.00 95.25 91 SER A CA 1
ATOM 773 C C . SER A 1 91 ? -14.431 6.427 1.807 1.00 95.25 91 SER A C 1
ATOM 775 O O . SER A 1 91 ? -14.468 7.118 0.796 1.00 95.25 91 SER A O 1
ATOM 777 N N . CYS A 1 92 ? -13.842 5.229 1.822 1.00 95.56 92 CYS A N 1
ATOM 778 C CA . CYS A 1 92 ? -13.046 4.692 0.721 1.00 95.56 92 CYS A CA 1
ATOM 779 C C . CYS A 1 92 ? -13.852 4.427 -0.560 1.00 95.56 92 CYS A C 1
ATOM 781 O O . CYS A 1 92 ? -13.357 4.724 -1.646 1.00 95.56 92 CYS A O 1
ATOM 783 N N . SER A 1 93 ? -15.084 3.911 -0.459 1.00 95.62 93 SER A N 1
ATOM 784 C CA . SER A 1 93 ? -15.944 3.707 -1.634 1.00 95.62 93 SER A CA 1
ATOM 785 C C . SER A 1 93 ? -16.394 5.037 -2.236 1.00 95.62 93 SER A C 1
ATOM 787 O O . SER A 1 93 ? -16.398 5.183 -3.454 1.00 95.62 93 SER A O 1
ATOM 789 N N . ARG A 1 94 ? -16.686 6.039 -1.395 1.00 96.06 94 ARG A N 1
ATOM 790 C CA . ARG A 1 94 ? -17.051 7.399 -1.828 1.00 96.06 94 ARG A CA 1
ATOM 791 C C . ARG A 1 94 ? -15.881 8.182 -2.418 1.00 96.06 94 ARG A C 1
ATOM 793 O O . ARG A 1 94 ? -16.081 8.951 -3.349 1.00 96.06 94 ARG A O 1
ATOM 800 N N . ALA A 1 95 ? -14.679 8.004 -1.877 1.00 96.75 95 ALA A N 1
ATOM 801 C CA . ALA A 1 95 ? -13.463 8.648 -2.368 1.00 96.75 95 ALA A CA 1
ATOM 802 C C . ALA A 1 95 ? -12.950 8.027 -3.679 1.00 96.75 95 ALA A C 1
ATOM 804 O O . ALA A 1 95 ? -12.114 8.622 -4.358 1.00 96.75 95 ALA A O 1
ATOM 805 N N . CYS A 1 96 ? -13.412 6.825 -4.035 1.00 96.75 96 CYS A N 1
ATOM 806 C CA . CYS A 1 96 ? -12.948 6.119 -5.219 1.00 96.75 96 CYS A CA 1
ATOM 807 C C . CYS A 1 96 ? -13.491 6.768 -6.511 1.00 96.75 96 CYS A C 1
ATOM 809 O O . CYS A 1 96 ? -14.703 6.771 -6.717 1.00 96.75 96 CYS A O 1
ATOM 811 N N . PRO A 1 97 ? -12.628 7.236 -7.435 1.00 96.56 97 PRO A N 1
ATOM 812 C CA . PRO A 1 97 ? -13.070 7.900 -8.666 1.00 96.56 97 PRO A CA 1
ATOM 813 C C . PRO A 1 97 ? -13.707 6.941 -9.681 1.00 96.56 97 PRO A C 1
ATOM 815 O O . PRO A 1 97 ? -14.474 7.369 -10.536 1.00 96.56 97 PRO A O 1
ATOM 818 N N . VAL A 1 98 ? -13.375 5.649 -9.596 1.00 96.81 98 VAL A N 1
ATOM 819 C CA . VAL A 1 98 ? -13.859 4.593 -10.502 1.00 96.81 98 VAL A CA 1
ATOM 820 C C . VAL A 1 98 ? -14.939 3.712 -9.869 1.00 96.81 98 VAL A C 1
ATOM 822 O O . VAL A 1 98 ? -15.520 2.883 -10.556 1.00 96.81 98 VAL A O 1
ATOM 825 N N . GLY A 1 99 ? -15.203 3.863 -8.566 1.00 95.56 99 GLY A N 1
ATOM 826 C CA . GLY A 1 99 ? -16.177 3.034 -7.851 1.00 95.56 99 GLY A CA 1
ATOM 827 C C . GLY A 1 99 ? -15.795 1.551 -7.735 1.00 95.56 99 GLY A C 1
ATOM 828 O O . GLY A 1 99 ? -16.677 0.703 -7.728 1.00 95.56 99 GLY A O 1
ATOM 829 N N . CYS A 1 100 ? -14.503 1.211 -7.641 1.00 95.62 100 CYS A N 1
ATOM 830 C CA . CYS A 1 100 ? -14.046 -0.188 -7.602 1.00 95.62 100 CYS A CA 1
ATOM 831 C C . CYS A 1 100 ? -14.136 -0.873 -6.224 1.00 95.62 100 CYS A C 1
ATOM 833 O O . CYS A 1 100 ? -13.784 -2.045 -6.105 1.00 95.62 100 CYS A O 1
ATOM 835 N N . ILE A 1 101 ? -14.556 -0.156 -5.177 1.00 96.12 101 ILE A N 1
ATOM 836 C CA . ILE A 1 101 ? -14.648 -0.678 -3.806 1.00 96.12 101 ILE A CA 1
ATOM 837 C C . ILE A 1 101 ? -16.121 -0.801 -3.422 1.00 96.12 101 ILE A C 1
ATOM 839 O O . ILE A 1 101 ? -16.822 0.208 -3.326 1.00 96.12 101 ILE A O 1
ATOM 843 N N . THR A 1 102 ? -16.561 -2.028 -3.152 1.00 94.94 102 THR A N 1
ATOM 844 C CA . THR A 1 102 ? -17.918 -2.335 -2.687 1.00 94.94 102 THR A CA 1
ATOM 845 C C . THR A 1 102 ? -17.878 -2.629 -1.195 1.00 94.94 102 THR A C 1
ATOM 847 O O . THR A 1 102 ? -17.149 -3.515 -0.754 1.00 94.94 102 THR A O 1
ATOM 850 N N . VAL A 1 103 ? -18.646 -1.870 -0.412 1.00 94.12 103 VAL A N 1
ATOM 851 C CA . VAL A 1 103 ? -18.700 -1.997 1.050 1.00 94.12 103 VAL A CA 1
ATOM 852 C C . VAL A 1 103 ? -20.155 -2.090 1.480 1.00 94.12 103 VAL A C 1
ATOM 854 O O . VAL A 1 103 ? -20.919 -1.154 1.251 1.00 94.12 103 VAL A O 1
ATOM 857 N N . GLU A 1 104 ? -20.518 -3.184 2.141 1.00 92.94 104 GLU A N 1
ATOM 858 C CA . GLU A 1 104 ? -21.842 -3.388 2.729 1.00 92.94 104 GLU A CA 1
ATOM 859 C C . GLU A 1 104 ? -21.692 -3.596 4.233 1.00 92.94 104 GLU A C 1
ATOM 861 O O . GLU A 1 104 ? -20.827 -4.344 4.703 1.00 92.94 104 GLU A O 1
ATOM 866 N N . THR A 1 105 ? -22.517 -2.891 5.005 1.00 92.44 105 THR A N 1
ATOM 867 C CA . THR A 1 105 ? -22.425 -2.881 6.464 1.00 92.44 105 THR A CA 1
ATOM 868 C C . THR A 1 105 ? -23.792 -2.997 7.107 1.00 92.44 105 THR A C 1
ATOM 870 O O . THR A 1 105 ? -24.725 -2.301 6.708 1.00 92.44 105 THR A O 1
ATOM 873 N N . GLU A 1 106 ? -23.869 -3.771 8.178 1.00 90.94 106 GLU A N 1
ATOM 874 C CA . GLU A 1 106 ? -25.036 -3.904 9.040 1.00 90.94 106 GLU A CA 1
ATOM 875 C C . GLU A 1 106 ? -24.779 -3.246 10.391 1.00 90.94 106 GLU A C 1
ATOM 877 O O . GLU A 1 106 ? -23.650 -3.172 10.876 1.00 90.94 106 GLU A O 1
ATOM 882 N N . ARG A 1 107 ? -25.831 -2.747 11.035 1.00 89.06 107 ARG A N 1
ATOM 883 C CA . ARG A 1 107 ? -25.703 -2.175 12.377 1.00 89.06 107 ARG A CA 1
ATOM 884 C C . ARG A 1 107 ? -25.578 -3.303 13.399 1.00 89.06 107 ARG A C 1
ATOM 886 O O . ARG A 1 107 ? -26.340 -4.261 13.327 1.00 89.06 107 ARG A O 1
ATOM 893 N N . ALA A 1 108 ? -24.659 -3.157 14.355 1.00 86.56 108 ALA A N 1
ATOM 894 C CA . ALA A 1 108 ? -24.509 -4.121 15.445 1.00 86.56 108 ALA A CA 1
ATOM 895 C C . ALA A 1 108 ? -25.843 -4.336 16.181 1.00 86.56 108 ALA A C 1
ATOM 897 O O . ALA A 1 108 ? -26.587 -3.373 16.424 1.00 86.56 108 ALA A O 1
ATOM 898 N N . GLY A 1 109 ? -26.131 -5.588 16.542 1.00 84.94 109 GLY A N 1
ATOM 899 C CA . GLY A 1 109 ? -27.287 -5.946 17.350 1.00 84.94 109 GLY A CA 1
ATOM 900 C C . GLY A 1 109 ? -27.266 -5.263 18.720 1.00 84.94 109 GLY A C 1
ATOM 901 O O . GLY A 1 109 ? -26.245 -4.770 19.205 1.00 84.94 109 GLY A O 1
ATOM 902 N N . ARG A 1 110 ? -28.424 -5.205 19.384 1.00 82.19 110 ARG A N 1
ATOM 903 C CA . ARG A 1 110 ? -28.537 -4.575 20.706 1.00 82.19 110 ARG A CA 1
ATOM 904 C C . ARG A 1 110 ? -27.720 -5.369 21.736 1.00 82.19 110 ARG A C 1
ATOM 906 O O . ARG A 1 110 ? -28.151 -6.434 22.158 1.00 82.19 110 ARG A O 1
ATOM 913 N N . GLY A 1 111 ? -26.585 -4.815 22.165 1.00 80.31 111 GLY A N 1
ATOM 914 C CA . GLY A 1 111 ? -25.673 -5.445 23.131 1.00 80.31 111 GLY A CA 1
ATOM 915 C C . GLY A 1 111 ? -24.551 -6.280 22.506 1.00 80.31 111 GLY A C 1
ATOM 916 O O . GLY A 1 111 ? -23.763 -6.859 23.244 1.00 80.31 111 GLY A O 1
ATOM 917 N N . GLU A 1 112 ? -24.458 -6.327 21.176 1.00 84.50 112 GLU A N 1
ATOM 918 C CA . GLU A 1 112 ? -23.343 -6.950 20.461 1.00 84.50 112 GLU A CA 1
ATOM 919 C C . GLU A 1 112 ? -22.151 -5.981 20.438 1.00 84.50 112 GLU A C 1
ATOM 921 O O . GLU A 1 112 ? -22.263 -4.865 19.923 1.00 84.50 112 GLU A O 1
ATOM 926 N N . ASP A 1 113 ? -21.019 -6.392 21.017 1.00 82.88 113 ASP A N 1
ATOM 927 C CA . ASP A 1 113 ? -19.767 -5.639 20.944 1.00 82.88 113 ASP A CA 1
ATOM 928 C C . ASP A 1 113 ? -18.889 -6.210 19.826 1.00 82.88 113 ASP A C 1
ATOM 930 O O . ASP A 1 113 ? -18.443 -7.354 19.883 1.00 82.88 113 ASP A O 1
ATOM 934 N N . LEU A 1 114 ? -18.659 -5.40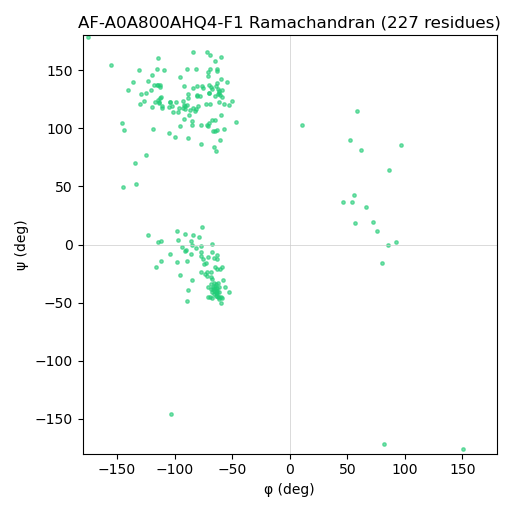3 18.789 1.00 83.25 114 LEU A N 1
ATOM 935 C CA . LEU A 1 114 ? -17.817 -5.749 17.640 1.00 83.25 114 LEU A CA 1
ATOM 936 C C . LEU A 1 114 ? -16.327 -5.466 17.898 1.00 83.25 114 LEU A C 1
ATOM 938 O O . LEU A 1 114 ? -15.494 -5.670 17.010 1.00 83.25 114 LEU A O 1
ATOM 942 N N . GLY A 1 115 ? -15.995 -4.960 19.087 1.00 86.25 115 GLY A N 1
ATOM 943 C CA . GLY A 1 115 ? -14.642 -4.622 19.491 1.00 86.25 115 GLY A CA 1
ATOM 944 C C . GLY A 1 115 ? -14.164 -3.256 18.997 1.00 86.25 115 GLY A C 1
ATOM 945 O O . GLY A 1 115 ? -14.902 -2.425 18.450 1.00 86.25 115 GLY A O 1
ATOM 946 N N . GLU A 1 116 ? -12.876 -3.021 19.218 1.00 86.94 116 GLU A N 1
ATOM 947 C CA . GLU A 1 116 ? -12.182 -1.768 18.929 1.00 86.94 116 GLU A CA 1
ATOM 948 C C . GLU A 1 116 ? -11.053 -2.002 17.928 1.00 86.94 116 GLU A C 1
ATOM 950 O O . GLU A 1 116 ? -10.401 -3.045 17.956 1.00 86.94 116 GLU A O 1
ATOM 955 N N . THR A 1 117 ? -10.807 -1.018 17.064 1.00 87.81 117 THR A N 1
ATOM 956 C CA . THR A 1 117 ? -9.675 -1.053 16.126 1.00 87.81 117 THR A 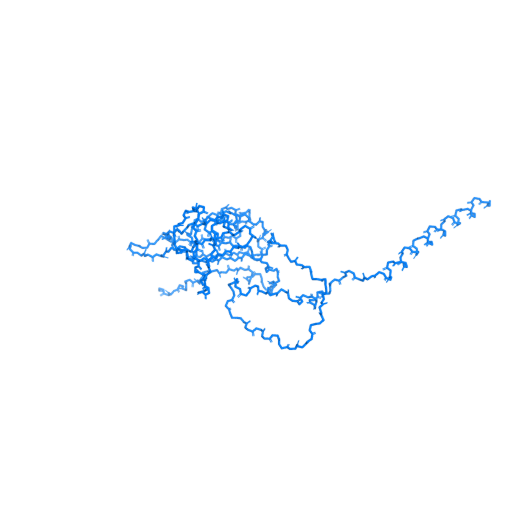CA 1
ATOM 957 C C . THR A 1 117 ? -8.339 -1.030 16.866 1.00 87.81 117 THR A C 1
ATOM 959 O O . THR A 1 117 ? -8.265 -0.549 17.998 1.00 87.81 117 THR A O 1
ATOM 962 N N . HIS A 1 118 ? -7.276 -1.504 16.227 1.00 87.75 118 HIS A N 1
ATOM 963 C CA . HIS A 1 118 ? -5.905 -1.286 16.685 1.00 87.75 118 HIS A CA 1
ATOM 964 C C . HIS A 1 118 ? -5.517 0.191 16.520 1.00 87.75 118 HIS A C 1
ATOM 966 O O . HIS A 1 118 ? -6.188 0.945 15.804 1.00 87.75 118 HIS A O 1
ATOM 972 N N . ASN A 1 119 ? -4.447 0.604 17.199 1.00 87.12 119 ASN A N 1
ATOM 973 C CA . ASN A 1 119 ? -3.808 1.882 16.920 1.00 87.12 119 ASN A CA 1
ATOM 974 C C . ASN A 1 119 ? -2.887 1.738 15.712 1.00 87.12 119 ASN A C 1
ATOM 976 O O . ASN A 1 119 ? -2.307 0.675 15.474 1.00 87.12 119 ASN A O 1
ATOM 980 N N . VAL A 1 120 ? -2.718 2.839 14.991 1.00 85.31 120 VAL A N 1
ATOM 981 C CA . VAL A 1 120 ? -1.708 2.961 13.940 1.00 85.31 120 VAL A CA 1
ATOM 982 C C . VAL A 1 120 ? -0.741 4.056 14.367 1.00 85.31 120 VAL A C 1
ATOM 984 O O . VAL A 1 120 ? -1.160 5.171 14.676 1.00 85.31 120 VAL A O 1
ATOM 987 N N . VAL A 1 121 ? 0.540 3.711 14.457 1.00 85.75 121 VAL A N 1
ATOM 988 C CA . VAL A 1 121 ? 1.607 4.603 14.910 1.00 85.75 121 VAL A CA 1
ATOM 989 C C . VAL A 1 121 ? 2.545 4.872 13.747 1.00 85.75 121 VAL A C 1
ATOM 991 O O . VAL A 1 121 ? 3.126 3.947 13.178 1.00 85.75 121 VAL A O 1
ATOM 994 N N . HIS A 1 122 ? 2.716 6.149 13.422 1.00 85.94 122 HIS A N 1
ATOM 995 C CA . HIS A 1 122 ? 3.661 6.602 12.411 1.00 85.94 122 HIS A CA 1
ATOM 996 C C . HIS A 1 122 ? 4.935 7.089 13.085 1.00 85.94 122 HIS A C 1
ATOM 998 O O . HIS A 1 122 ? 4.900 7.989 13.927 1.00 85.94 122 HIS A O 1
ATOM 1004 N N . LEU A 1 123 ? 6.063 6.494 12.710 1.00 84.50 123 LEU A N 1
ATOM 1005 C CA . LEU A 1 123 ? 7.391 6.927 13.128 1.00 84.50 123 LEU A CA 1
ATOM 1006 C C . LEU A 1 123 ? 7.946 7.958 12.140 1.00 84.50 123 LEU A C 1
ATOM 1008 O O . LEU A 1 123 ? 7.683 7.882 10.940 1.00 84.50 123 LEU A O 1
ATOM 1012 N N . LYS A 1 124 ? 8.805 8.860 12.625 1.00 83.81 124 LYS A N 1
ATOM 1013 C CA . LYS A 1 124 ? 9.495 9.874 11.801 1.00 83.81 124 LYS A CA 1
ATOM 1014 C C . LYS A 1 124 ? 10.387 9.283 10.706 1.00 83.81 124 LYS A C 1
ATOM 1016 O O . LYS A 1 124 ? 10.668 9.952 9.717 1.00 83.81 124 LYS A O 1
ATOM 1021 N N . ASP A 1 125 ? 10.794 8.025 10.862 1.00 75.94 125 ASP A N 1
ATOM 1022 C CA . ASP A 1 125 ? 11.572 7.280 9.868 1.00 75.94 125 ASP A CA 1
ATOM 1023 C C . ASP A 1 125 ? 10.714 6.772 8.687 1.00 75.94 125 ASP A C 1
ATOM 1025 O O . ASP A 1 125 ? 11.235 6.146 7.765 1.00 75.94 125 ASP A O 1
ATOM 1029 N N . GLY A 1 126 ? 9.397 7.022 8.702 1.00 70.62 126 GLY A N 1
ATOM 1030 C CA . GLY A 1 126 ? 8.441 6.573 7.683 1.00 70.62 126 GLY A CA 1
ATOM 1031 C C . GLY A 1 126 ? 7.898 5.156 7.907 1.00 70.62 126 GLY A C 1
ATOM 1032 O O . GLY A 1 126 ? 7.063 4.682 7.134 1.00 70.62 126 GLY A O 1
ATOM 1033 N N . THR A 1 127 ? 8.340 4.472 8.963 1.00 77.56 127 THR A N 1
ATOM 1034 C CA . THR A 1 127 ? 7.814 3.162 9.368 1.00 77.56 127 THR A CA 1
ATOM 1035 C C . THR A 1 127 ? 6.455 3.326 10.045 1.00 77.56 127 THR A C 1
ATOM 1037 O O . THR A 1 127 ? 6.276 4.193 10.898 1.00 77.56 127 THR A O 1
ATOM 1040 N N . THR A 1 128 ? 5.493 2.480 9.677 1.00 76.56 128 THR A N 1
ATOM 1041 C CA . THR A 1 128 ? 4.164 2.438 10.302 1.00 76.56 128 THR A CA 1
ATOM 1042 C C . THR A 1 128 ? 4.009 1.132 11.067 1.00 76.56 128 THR A C 1
ATOM 1044 O O . THR A 1 128 ? 4.219 0.065 10.493 1.00 76.56 128 THR A O 1
ATOM 1047 N N . ILE A 1 129 ? 3.643 1.225 12.344 1.00 80.94 129 ILE A N 1
ATOM 1048 C CA . ILE A 1 129 ? 3.428 0.083 13.239 1.00 80.94 129 ILE A CA 1
ATOM 1049 C C . ILE A 1 129 ? 1.942 0.018 13.578 1.00 80.94 129 ILE A C 1
ATOM 1051 O O . ILE A 1 129 ? 1.319 1.040 13.867 1.00 80.94 129 ILE A O 1
ATOM 1055 N N . VAL A 1 130 ? 1.366 -1.181 13.538 1.00 81.44 130 VAL A N 1
ATOM 1056 C CA . VAL A 1 130 ? -0.042 -1.410 13.871 1.00 81.44 130 VAL A CA 1
ATOM 1057 C C . VAL A 1 130 ? -0.100 -2.239 15.140 1.00 81.44 130 VAL A C 1
ATOM 1059 O O . VAL A 1 130 ? 0.409 -3.350 15.170 1.00 81.44 130 VAL A O 1
ATOM 1062 N N . GLY A 1 131 ? -0.741 -1.731 16.186 1.00 79.44 131 GLY A N 1
ATOM 1063 C CA . GLY A 1 131 ? -0.710 -2.429 17.463 1.00 79.44 131 GLY A CA 1
ATOM 1064 C C . GLY A 1 131 ? -1.568 -1.808 18.547 1.00 79.44 131 GLY A C 1
ATOM 1065 O O . GLY A 1 131 ? -2.221 -0.780 18.361 1.00 79.44 131 GLY A O 1
ATOM 1066 N N . ILE A 1 132 ? -1.582 -2.451 19.708 1.00 80.00 132 ILE A N 1
ATOM 1067 C CA . ILE A 1 132 ? -2.204 -1.889 20.907 1.00 80.00 132 ILE A CA 1
ATOM 1068 C C . ILE A 1 132 ? -1.143 -1.062 21.627 1.00 80.00 132 ILE A C 1
ATOM 1070 O O . ILE A 1 132 ? -0.047 -1.542 21.902 1.00 80.00 132 ILE A O 1
ATOM 1074 N N . VAL A 1 133 ? -1.476 0.198 21.899 1.00 79.81 133 VAL A N 1
ATOM 1075 C CA . VAL A 1 133 ? -0.613 1.112 22.644 1.00 79.81 133 VAL A CA 1
ATOM 1076 C C . VAL A 1 133 ? -0.990 0.980 24.110 1.00 79.81 133 VAL A C 1
ATOM 1078 O O . VAL A 1 133 ? -2.135 1.242 24.479 1.00 79.81 133 VAL A O 1
ATOM 1081 N N . GLU A 1 134 ? -0.038 0.562 24.933 1.00 70.31 134 GLU A N 1
ATOM 1082 C CA . GLU A 1 134 ? -0.178 0.542 26.386 1.00 70.31 134 GLU A CA 1
ATOM 1083 C C . GLU A 1 134 ? 0.433 1.845 26.932 1.00 70.31 134 GLU A C 1
ATOM 1085 O O . GLU A 1 134 ? 1.650 2.000 26.951 1.00 70.31 134 GLU A O 1
ATOM 1090 N N . GLY A 1 135 ? -0.400 2.828 27.298 1.00 64.50 135 GLY A N 1
ATOM 1091 C CA . GLY A 1 135 ? 0.048 4.139 27.794 1.00 64.50 135 GLY A CA 1
ATOM 1092 C C . GLY A 1 135 ? -0.919 5.284 27.473 1.00 64.50 135 GLY A C 1
ATOM 1093 O O . GLY A 1 135 ? -1.993 5.063 26.915 1.00 64.50 135 GLY A O 1
ATOM 1094 N N . ASP A 1 136 ? -0.542 6.517 27.826 1.00 59.59 136 ASP A N 1
ATOM 1095 C CA . ASP A 1 136 ? -1.305 7.711 27.451 1.00 59.59 136 ASP A CA 1
ATOM 1096 C C . ASP A 1 136 ? -1.206 7.950 25.932 1.00 59.59 136 ASP A C 1
ATOM 1098 O O . ASP A 1 136 ? -0.124 8.173 25.397 1.00 59.59 136 ASP A O 1
ATOM 1102 N N . GLU A 1 137 ? -2.347 7.969 25.231 1.00 62.31 137 GLU A N 1
ATOM 1103 C CA . GLU A 1 137 ? -2.429 8.228 23.776 1.00 62.31 137 GLU A CA 1
ATOM 1104 C C . GLU A 1 137 ? -1.944 9.637 23.375 1.00 62.31 137 GLU A C 1
ATOM 1106 O O . GLU A 1 137 ? -1.762 9.944 22.196 1.00 62.31 137 GLU A O 1
ATOM 1111 N N . LYS A 1 138 ? -1.757 10.528 24.352 1.00 62.81 138 LYS A N 1
ATOM 1112 C CA . LYS A 1 138 ? -1.312 11.903 24.130 1.00 62.81 138 LYS A CA 1
ATOM 1113 C C . LYS A 1 138 ? 0.209 11.951 24.194 1.00 62.81 138 LYS A C 1
ATOM 1115 O O . LYS A 1 138 ? 0.777 11.733 25.260 1.00 62.81 138 LYS A O 1
ATOM 1120 N N . LEU A 1 139 ? 0.849 12.307 23.075 1.00 64.94 139 LEU A N 1
ATOM 1121 C CA . LEU A 1 139 ? 2.289 12.574 23.019 1.00 64.94 139 LEU A CA 1
ATOM 1122 C C . LEU A 1 139 ? 2.649 13.687 24.012 1.00 64.94 139 LEU A C 1
ATOM 1124 O O . LEU A 1 139 ? 2.469 14.873 23.731 1.00 64.94 139 LEU A O 1
ATOM 1128 N N . SER A 1 140 ? 3.161 13.301 25.177 1.00 63.28 140 SER A N 1
ATOM 1129 C CA . SER A 1 140 ? 3.889 14.200 26.061 1.00 63.28 140 SER A CA 1
ATOM 1130 C C . SER A 1 140 ? 5.395 14.049 25.782 1.00 63.28 140 SER A C 1
ATOM 1132 O O . SER A 1 140 ? 5.844 12.947 25.439 1.00 63.28 140 SER A O 1
ATOM 1134 N N . PRO A 1 141 ? 6.185 15.135 25.866 1.00 61.62 141 PRO A N 1
ATOM 1135 C CA . PRO A 1 141 ? 7.570 15.158 25.385 1.00 61.62 141 PRO A CA 1
ATOM 1136 C C . PRO A 1 141 ? 8.542 14.206 26.106 1.00 61.62 141 PRO A C 1
ATOM 1138 O O . PRO A 1 141 ? 9.630 14.002 25.588 1.00 61.62 141 PRO A O 1
ATOM 1141 N N . ASP A 1 142 ? 8.143 13.560 27.209 1.00 61.28 142 ASP A N 1
ATOM 1142 C CA . ASP A 1 142 ? 8.991 12.621 27.966 1.00 61.28 142 ASP A CA 1
ATOM 1143 C C . ASP A 1 142 ? 8.383 11.208 28.114 1.00 61.28 142 ASP A C 1
ATOM 1145 O O . ASP A 1 142 ? 8.892 10.373 28.865 1.00 61.28 142 ASP A O 1
ATOM 1149 N N . THR A 1 143 ? 7.272 10.912 27.429 1.00 70.06 143 THR A N 1
ATOM 1150 C CA . THR A 1 143 ? 6.593 9.612 27.551 1.00 70.06 143 THR A CA 1
ATOM 1151 C C . THR A 1 143 ? 7.225 8.562 26.636 1.00 70.06 143 THR A C 1
ATOM 1153 O O . THR A 1 143 ? 7.465 8.803 25.456 1.00 70.06 143 THR A O 1
ATOM 1156 N N . THR A 1 144 ? 7.457 7.361 27.163 1.00 72.69 144 THR A N 1
ATOM 1157 C CA . THR A 1 144 ? 7.755 6.180 26.340 1.00 72.69 144 THR A CA 1
ATOM 1158 C C . THR A 1 144 ? 6.456 5.454 26.028 1.00 72.69 144 THR A C 1
ATOM 1160 O O . THR A 1 144 ? 5.594 5.316 26.895 1.00 72.69 144 THR A O 1
ATOM 1163 N N . VAL A 1 145 ? 6.298 5.030 24.778 1.00 78.25 145 VAL A N 1
ATOM 1164 C CA . VAL A 1 145 ? 5.098 4.347 24.298 1.00 78.25 145 VAL A CA 1
ATOM 1165 C C . VAL A 1 145 ? 5.461 2.899 24.012 1.00 78.25 145 VAL A C 1
ATOM 1167 O O . VAL A 1 145 ? 6.333 2.618 23.187 1.00 78.25 145 VAL A O 1
ATOM 1170 N N . THR A 1 146 ? 4.805 1.977 24.706 1.00 77.81 146 THR A N 1
ATOM 1171 C CA . THR A 1 146 ? 4.924 0.538 24.457 1.00 77.81 146 THR A CA 1
ATOM 1172 C C . THR A 1 146 ? 3.842 0.099 23.482 1.00 77.81 146 THR A C 1
ATOM 1174 O O . THR A 1 146 ? 2.654 0.317 23.734 1.00 77.81 146 THR A O 1
ATOM 1177 N N . ILE A 1 147 ? 4.253 -0.502 22.364 1.00 81.19 147 ILE A N 1
ATOM 1178 C CA . ILE A 1 147 ? 3.358 -0.979 21.309 1.00 81.19 147 ILE A CA 1
ATOM 1179 C C . ILE A 1 147 ? 3.449 -2.499 21.254 1.00 81.19 147 ILE A C 1
ATOM 1181 O O . ILE A 1 147 ? 4.535 -3.047 21.080 1.00 81.19 147 ILE A O 1
ATOM 1185 N N . GLN A 1 148 ? 2.309 -3.172 21.376 1.00 79.94 148 GLN A N 1
ATOM 1186 C CA . GLN A 1 148 ? 2.180 -4.594 21.072 1.00 79.94 148 GLN A CA 1
ATOM 1187 C C . GLN A 1 148 ? 1.745 -4.749 19.613 1.00 79.94 148 GLN A C 1
ATOM 1189 O O . GLN A 1 148 ? 0.606 -4.414 19.276 1.00 79.94 148 GLN A O 1
ATOM 1194 N N . ASP A 1 149 ? 2.657 -5.213 18.758 1.00 75.38 149 ASP A N 1
ATOM 1195 C CA . ASP A 1 149 ? 2.408 -5.484 17.337 1.00 75.38 149 ASP A CA 1
ATOM 1196 C C . ASP A 1 149 ? 1.517 -6.733 17.159 1.00 75.38 149 ASP A C 1
ATOM 1198 O O . ASP A 1 149 ? 1.340 -7.543 18.074 1.00 75.38 149 ASP A O 1
ATOM 1202 N N . LEU A 1 150 ? 0.964 -6.924 15.962 1.00 69.69 150 LEU A N 1
ATOM 1203 C CA . LEU A 1 150 ? 0.052 -8.025 15.626 1.00 69.69 150 LEU A CA 1
ATOM 1204 C C . LEU A 1 150 ? 0.710 -9.415 15.692 1.00 69.69 150 LEU A C 1
ATOM 1206 O O . LEU A 1 150 ? 0.011 -10.414 15.858 1.00 69.69 150 LEU A O 1
ATOM 1210 N N . ASP A 1 151 ? 2.042 -9.475 15.637 1.00 69.75 151 ASP A N 1
ATOM 1211 C CA . ASP A 1 151 ? 2.838 -10.695 15.826 1.00 69.75 151 ASP A CA 1
ATOM 1212 C C . ASP A 1 151 ? 3.154 -10.989 17.311 1.00 69.75 151 ASP A C 1
ATOM 1214 O O . ASP A 1 151 ? 3.865 -11.946 17.627 1.00 69.75 151 ASP A O 1
ATOM 1218 N N . GLY A 1 152 ? 2.636 -10.173 18.239 1.00 70.25 152 GLY A N 1
ATOM 1219 C CA . GLY A 1 152 ? 2.872 -10.298 19.680 1.00 70.25 152 GLY A CA 1
ATOM 1220 C C . GLY A 1 152 ? 4.253 -9.816 20.134 1.00 70.25 152 GLY A C 1
ATOM 1221 O O . GLY A 1 152 ? 4.652 -10.089 21.266 1.00 70.25 152 GLY A O 1
ATOM 1222 N N . GLN A 1 153 ? 4.994 -9.121 19.266 1.00 78.69 153 GLN A N 1
ATOM 1223 C CA . GLN A 1 153 ? 6.235 -8.448 19.631 1.00 78.69 153 GLN A CA 1
ATOM 1224 C C . GLN A 1 153 ? 5.910 -7.106 20.293 1.00 78.69 153 GLN A C 1
ATOM 1226 O O . GLN A 1 153 ? 5.155 -6.303 19.747 1.00 78.69 153 GLN A O 1
ATOM 1231 N N . THR A 1 154 ? 6.481 -6.874 21.475 1.00 78.12 154 THR A N 1
ATOM 1232 C CA . THR A 1 154 ? 6.340 -5.604 22.189 1.00 78.12 154 THR A CA 1
ATOM 1233 C C . THR A 1 154 ? 7.594 -4.775 21.988 1.00 78.12 154 THR A C 1
ATOM 1235 O O . THR A 1 154 ? 8.656 -5.140 22.495 1.00 78.12 154 THR A O 1
ATOM 1238 N N . ASP A 1 155 ? 7.459 -3.653 21.293 1.00 76.69 155 ASP A N 1
ATOM 1239 C CA . ASP A 1 155 ? 8.547 -2.709 21.068 1.00 76.69 155 ASP A CA 1
ATOM 1240 C C . ASP A 1 155 ? 8.240 -1.379 21.771 1.00 76.69 155 ASP A C 1
ATOM 1242 O O . ASP A 1 155 ? 7.110 -0.877 21.761 1.00 76.69 155 ASP A O 1
ATOM 1246 N N . THR A 1 156 ? 9.257 -0.812 22.421 1.00 80.88 156 THR A N 1
ATOM 1247 C CA . THR A 1 156 ? 9.148 0.462 23.140 1.00 80.88 156 THR A CA 1
ATOM 1248 C C . THR A 1 156 ? 9.804 1.562 22.329 1.00 80.88 156 THR A C 1
ATOM 1250 O O . THR A 1 156 ? 11.005 1.499 22.060 1.00 80.88 156 THR A O 1
ATOM 1253 N N . TYR A 1 157 ? 9.036 2.602 22.011 1.00 79.62 157 TYR A N 1
ATOM 1254 C CA . TYR A 1 157 ? 9.528 3.769 21.289 1.00 79.62 157 TYR A CA 1
ATOM 1255 C C . TYR A 1 157 ? 9.464 5.020 22.171 1.00 79.62 157 TYR A C 1
ATOM 1257 O O . TYR A 1 157 ? 8.475 5.232 22.883 1.00 79.62 157 TYR A O 1
ATOM 1265 N N . PRO A 1 158 ? 10.506 5.863 22.158 1.00 79.25 158 PRO A N 1
ATOM 1266 C CA . PRO A 1 158 ? 10.441 7.175 22.787 1.00 79.25 158 PRO A CA 1
ATOM 1267 C C . PRO A 1 158 ? 9.517 8.114 21.984 1.00 79.25 158 PRO A C 1
ATOM 1269 O O . PRO A 1 158 ? 9.395 7.993 20.762 1.00 79.25 158 PRO A O 1
ATOM 1272 N N . SER A 1 159 ? 8.834 9.045 22.662 1.00 75.50 159 SER A N 1
ATOM 1273 C CA . SER A 1 159 ? 7.856 9.947 22.025 1.00 75.50 159 SER A CA 1
ATOM 1274 C C . SER A 1 159 ? 8.461 10.887 20.980 1.00 75.50 159 SER A C 1
ATOM 1276 O O . SER A 1 159 ? 7.746 11.359 20.098 1.00 75.50 159 SER A O 1
ATOM 1278 N N . ASP A 1 160 ? 9.769 11.138 21.028 1.00 79.88 160 ASP A N 1
ATOM 1279 C CA . ASP A 1 160 ? 10.488 11.964 20.058 1.00 79.88 160 ASP A CA 1
ATOM 1280 C C . ASP A 1 160 ? 10.570 11.326 18.664 1.00 79.88 160 ASP A C 1
ATOM 1282 O O . ASP A 1 160 ? 10.703 12.053 17.678 1.00 79.88 160 ASP A O 1
ATOM 1286 N N . GLN A 1 161 ? 10.461 10.001 18.559 1.00 81.31 161 GLN A N 1
ATOM 1287 C CA . GLN A 1 161 ? 10.489 9.261 17.293 1.00 81.31 161 GLN A CA 1
ATOM 1288 C C . GLN A 1 161 ? 9.106 9.105 16.658 1.00 81.31 161 GLN A C 1
ATOM 1290 O O . GLN A 1 161 ? 9.009 8.777 15.476 1.00 81.31 161 GLN A O 1
ATOM 1295 N N . ILE A 1 162 ? 8.039 9.363 17.413 1.00 82.56 162 ILE A N 1
ATOM 1296 C CA . ILE A 1 162 ? 6.660 9.214 16.951 1.00 82.56 162 ILE A CA 1
ATOM 1297 C C . ILE A 1 162 ? 6.204 10.525 16.306 1.00 82.56 162 ILE A C 1
ATOM 1299 O O . ILE A 1 162 ? 6.352 11.608 16.870 1.00 82.56 162 ILE A O 1
ATOM 1303 N N . GLU A 1 163 ? 5.658 10.434 15.098 1.00 83.62 163 GLU A N 1
ATOM 1304 C CA . GLU A 1 163 ? 5.065 11.568 14.390 1.00 83.62 163 GLU A CA 1
ATOM 1305 C C . GLU A 1 163 ? 3.583 11.715 14.736 1.00 83.62 163 GLU A C 1
ATOM 1307 O O . GLU A 1 163 ? 3.123 12.805 15.077 1.00 83.62 163 GLU A O 1
ATOM 1312 N N . SER A 1 164 ? 2.827 10.617 14.665 1.00 83.00 164 SER A N 1
ATOM 1313 C CA . SER A 1 164 ? 1.400 10.623 14.976 1.00 83.00 164 SER A CA 1
ATOM 1314 C C . SER A 1 164 ? 0.893 9.249 15.408 1.00 83.00 164 SER A C 1
ATOM 1316 O O . SER A 1 164 ? 1.464 8.213 15.064 1.00 83.00 164 SER A O 1
ATOM 1318 N N . ILE A 1 165 ? -0.188 9.265 16.190 1.00 85.31 165 ILE A N 1
ATOM 1319 C CA . ILE A 1 165 ? -0.897 8.074 16.657 1.00 85.31 165 ILE A CA 1
ATOM 1320 C C . ILE A 1 165 ? -2.365 8.227 16.281 1.00 85.31 165 ILE A C 1
ATOM 1322 O O . ILE A 1 165 ? -3.030 9.190 16.674 1.00 85.31 165 ILE A O 1
ATOM 1326 N N . ILE A 1 166 ? -2.879 7.258 15.536 1.00 85.38 166 ILE A N 1
ATOM 1327 C CA . ILE A 1 166 ? -4.302 7.124 15.256 1.00 85.38 166 ILE A CA 1
ATOM 1328 C C . ILE A 1 166 ? -4.913 6.298 16.381 1.00 85.38 166 ILE A C 1
ATOM 1330 O O . ILE A 1 166 ? -4.631 5.107 16.509 1.00 85.38 166 ILE A O 1
ATOM 1334 N N . ALA A 1 167 ? -5.746 6.956 17.186 1.00 83.81 167 ALA A N 1
ATOM 1335 C CA . ALA A 1 167 ? -6.401 6.355 18.341 1.00 83.81 167 ALA A CA 1
ATOM 1336 C C . ALA A 1 167 ? -7.459 5.312 17.951 1.00 83.81 167 ALA A C 1
ATOM 1338 O O . ALA A 1 167 ? -8.133 5.421 16.915 1.00 83.81 167 ALA A O 1
ATOM 1339 N N . ARG A 1 168 ? -7.659 4.338 18.844 1.00 84.81 168 ARG A N 1
ATOM 1340 C CA . ARG A 1 168 ? -8.645 3.263 18.683 1.00 84.81 168 ARG A CA 1
ATOM 1341 C C . ARG A 1 168 ? -10.058 3.821 18.559 1.00 84.81 168 ARG A C 1
ATOM 1343 O O . ARG A 1 168 ? -10.458 4.761 19.248 1.00 84.81 168 ARG A O 1
ATOM 1350 N N . ARG A 1 169 ? -10.873 3.196 17.707 1.00 86.44 169 ARG A N 1
ATOM 1351 C CA . ARG A 1 169 ? -12.303 3.508 17.590 1.00 86.44 169 ARG A CA 1
ATOM 1352 C C . ARG A 1 169 ? -13.158 2.275 17.833 1.00 86.44 169 ARG A C 1
ATOM 1354 O O . ARG A 1 169 ? -12.865 1.190 17.338 1.00 86.44 169 ARG A O 1
ATOM 1361 N N . ARG A 1 170 ? -14.278 2.469 18.536 1.00 87.81 170 ARG A N 1
ATOM 1362 C CA . ARG A 1 170 ? -15.311 1.437 18.696 1.00 87.81 170 ARG A CA 1
ATOM 1363 C C . ARG A 1 170 ? -16.047 1.185 17.393 1.00 87.81 170 ARG A C 1
ATOM 1365 O O . ARG A 1 170 ? -16.561 2.120 16.770 1.00 87.81 170 ARG A O 1
ATOM 1372 N N . LYS A 1 171 ? -16.168 -0.087 17.027 1.00 90.81 171 LYS A N 1
ATOM 1373 C CA . LYS A 1 171 ? -16.967 -0.510 15.883 1.00 90.81 171 LYS A CA 1
ATOM 1374 C C . LYS A 1 171 ? -18.445 -0.514 16.249 1.00 90.81 171 LYS A C 1
ATOM 1376 O O . LYS A 1 171 ? -18.862 -1.099 17.239 1.00 90.81 171 LYS A O 1
ATOM 1381 N N . ARG A 1 172 ? -19.253 0.161 15.431 1.00 88.56 172 ARG A N 1
ATOM 1382 C CA . ARG A 1 172 ? -20.725 0.179 15.556 1.00 88.56 172 ARG A CA 1
ATOM 1383 C C . ARG A 1 172 ? -21.430 -0.536 14.407 1.00 88.56 172 ARG A C 1
ATOM 1385 O O . ARG A 1 172 ? -22.636 -0.768 14.481 1.00 88.56 172 ARG A O 1
ATOM 1392 N N . MET A 1 173 ? -20.693 -0.819 13.336 1.00 89.88 173 MET A N 1
ATOM 1393 C CA . MET A 1 173 ? -21.206 -1.453 12.132 1.00 89.88 173 MET A CA 1
ATOM 1394 C C . MET A 1 173 ? -20.385 -2.703 11.847 1.00 89.88 173 MET A C 1
ATOM 1396 O O . MET A 1 173 ? -19.153 -2.655 11.863 1.00 89.88 173 MET A O 1
ATOM 1400 N N . ARG A 1 174 ? -21.085 -3.809 11.616 1.00 89.56 174 ARG A N 1
ATOM 1401 C CA . ARG A 1 174 ? -20.535 -5.066 11.129 1.00 89.56 174 ARG A CA 1
ATOM 1402 C C . ARG A 1 174 ? -20.377 -4.952 9.623 1.00 89.56 174 ARG A C 1
ATOM 1404 O O . ARG A 1 174 ? -21.254 -4.427 8.946 1.00 89.56 174 ARG A O 1
ATOM 1411 N N . ILE A 1 175 ? -19.254 -5.414 9.103 1.00 91.25 175 ILE A N 1
ATOM 1412 C CA . ILE A 1 175 ? -18.993 -5.407 7.667 1.00 91.25 175 ILE A CA 1
ATOM 1413 C C . ILE A 1 175 ? -19.446 -6.759 7.140 1.00 91.25 175 ILE A C 1
ATOM 1415 O O . ILE A 1 175 ? -18.926 -7.779 7.578 1.00 91.25 175 ILE A O 1
ATOM 1419 N N . VAL A 1 176 ? -20.434 -6.751 6.252 1.00 90.69 176 VAL A N 1
ATOM 1420 C CA . VAL A 1 176 ? -20.962 -7.965 5.611 1.00 90.69 176 VAL A CA 1
ATOM 1421 C C . VAL A 1 176 ? -20.167 -8.266 4.352 1.00 90.69 176 VAL A C 1
ATOM 1423 O O . VAL A 1 176 ? -19.838 -9.411 4.073 1.00 90.69 176 VAL A O 1
ATOM 1426 N N . ARG A 1 177 ? -19.810 -7.211 3.615 1.00 92.19 177 ARG A N 1
ATOM 1427 C CA . ARG A 1 177 ? -19.100 -7.326 2.350 1.00 92.19 177 ARG A CA 1
ATOM 1428 C C . ARG A 1 177 ? -18.053 -6.239 2.227 1.00 92.19 177 ARG A C 1
ATOM 1430 O O . ARG A 1 177 ? -18.332 -5.065 2.483 1.00 92.19 177 ARG A O 1
ATOM 1437 N N . TYR A 1 178 ? -16.853 -6.631 1.819 1.00 94.31 178 TYR A N 1
ATOM 1438 C CA . TYR A 1 178 ? -15.794 -5.698 1.467 1.00 94.31 178 TYR A CA 1
ATOM 1439 C C . TYR A 1 178 ? -14.997 -6.269 0.301 1.00 94.31 178 TYR A C 1
ATOM 1441 O O . TYR A 1 178 ? -14.086 -7.079 0.497 1.00 94.31 178 TYR A O 1
ATOM 1449 N N . ASP A 1 179 ? -15.331 -5.802 -0.897 1.00 94.62 179 ASP A N 1
ATOM 1450 C CA . ASP A 1 179 ? -14.737 -6.274 -2.142 1.00 94.62 179 ASP A CA 1
ATOM 1451 C C . ASP A 1 179 ? -14.002 -5.133 -2.835 1.00 94.62 179 ASP A C 1
ATOM 1453 O O . ASP A 1 179 ? -14.506 -4.008 -2.918 1.00 94.62 179 ASP A O 1
ATOM 1457 N N . ILE A 1 180 ? -12.819 -5.429 -3.364 1.00 95.06 180 ILE A N 1
ATOM 1458 C CA . ILE A 1 180 ? -12.073 -4.507 -4.219 1.00 95.06 180 ILE A CA 1
ATOM 1459 C C . ILE A 1 180 ? -11.866 -5.162 -5.577 1.00 95.06 180 ILE A C 1
ATOM 1461 O O . ILE A 1 180 ? -11.173 -6.173 -5.683 1.00 95.06 180 ILE A O 1
ATOM 1465 N N . ASP A 1 181 ? -12.412 -4.546 -6.618 1.00 95.25 181 ASP A N 1
ATOM 1466 C CA . ASP A 1 181 ? -12.158 -4.946 -7.995 1.00 95.25 181 ASP A CA 1
ATOM 1467 C C . ASP A 1 181 ? -10.868 -4.286 -8.505 1.00 95.25 181 ASP A C 1
ATOM 1469 O O . ASP A 1 181 ? -10.825 -3.094 -8.840 1.00 95.25 181 ASP A O 1
ATOM 1473 N N . LEU A 1 182 ? -9.783 -5.060 -8.558 1.00 93.69 182 LEU A N 1
ATOM 1474 C CA . LEU A 1 182 ? -8.506 -4.564 -9.066 1.00 93.69 182 LEU A CA 1
ATOM 1475 C C . LEU A 1 182 ? -8.451 -4.485 -10.595 1.00 93.69 182 LEU A C 1
ATOM 1477 O O . LEU A 1 182 ? -7.524 -3.866 -11.112 1.00 93.69 182 LEU A O 1
ATOM 1481 N N . SER A 1 183 ? -9.433 -5.031 -11.320 1.00 93.38 183 SER A N 1
ATOM 1482 C CA . SER A 1 183 ? -9.545 -4.824 -12.769 1.00 93.38 183 SER A CA 1
ATOM 1483 C C . SER A 1 183 ? -9.999 -3.408 -13.125 1.00 93.38 183 SER A C 1
ATOM 1485 O O . SER A 1 183 ? -9.642 -2.887 -14.181 1.00 93.38 183 SER A O 1
ATOM 1487 N N . LEU A 1 184 ? -10.742 -2.768 -12.217 1.00 94.56 184 LEU A N 1
ATOM 1488 C CA . LEU A 1 184 ? -11.222 -1.392 -12.355 1.00 94.56 184 LEU A CA 1
ATOM 1489 C C . LEU A 1 184 ? -10.309 -0.375 -11.661 1.00 94.56 184 LEU A C 1
ATOM 1491 O O . LEU A 1 184 ? -10.287 0.801 -12.023 1.00 94.56 184 LEU A O 1
ATOM 1495 N N . CYS A 1 185 ? -9.569 -0.802 -10.637 1.00 95.25 185 CYS A N 1
ATOM 1496 C CA . CYS A 1 185 ? -8.719 0.074 -9.840 1.00 95.25 185 CYS A CA 1
ATOM 1497 C C . CYS A 1 185 ? -7.620 0.752 -10.679 1.00 95.25 185 CYS A C 1
ATOM 1499 O O . CYS A 1 185 ? -6.813 0.096 -11.328 1.00 95.25 185 CYS A O 1
ATOM 1501 N N . MET A 1 186 ? -7.514 2.081 -10.573 1.00 95.38 186 MET A N 1
ATOM 1502 C CA . MET A 1 186 ? -6.441 2.869 -11.202 1.00 95.38 186 MET A CA 1
ATOM 1503 C C . MET A 1 186 ? -5.272 3.209 -10.254 1.00 95.38 186 MET A C 1
ATOM 1505 O O . MET A 1 186 ? -4.455 4.071 -10.566 1.00 95.38 186 MET A O 1
ATOM 1509 N N . PHE A 1 187 ? -5.218 2.585 -9.070 1.00 95.56 187 PHE A N 1
ATOM 1510 C CA . PHE A 1 187 ? -4.143 2.735 -8.070 1.00 95.56 187 PHE A CA 1
ATOM 1511 C C . PHE A 1 187 ? -3.850 4.189 -7.642 1.00 95.56 187 PHE A C 1
ATOM 1513 O O . PHE A 1 187 ? -2.714 4.572 -7.361 1.00 95.56 187 PHE A O 1
ATOM 1520 N N . CYS A 1 188 ? -4.896 5.018 -7.545 1.00 95.62 188 CYS A N 1
ATOM 1521 C CA . CYS A 1 188 ? -4.777 6.447 -7.230 1.00 95.62 188 CYS A CA 1
ATOM 1522 C C . CYS A 1 188 ? -4.485 6.778 -5.755 1.00 95.62 188 CYS A C 1
ATOM 1524 O O . CYS A 1 188 ? -4.174 7.928 -5.466 1.00 95.62 188 CYS A O 1
ATOM 1526 N N . GLY A 1 189 ? -4.599 5.834 -4.816 1.00 94.06 189 GLY A N 1
ATOM 1527 C CA . GLY A 1 189 ? -4.282 6.061 -3.393 1.00 94.06 189 GLY A CA 1
ATOM 1528 C C . GLY A 1 189 ? -5.355 6.775 -2.561 1.00 94.06 189 GLY A C 1
ATOM 1529 O O . GLY A 1 189 ? -5.329 6.655 -1.342 1.00 94.06 189 GLY A O 1
ATOM 1530 N N . LEU A 1 190 ? -6.342 7.421 -3.191 1.00 95.94 190 LEU A N 1
ATOM 1531 C CA . LEU A 1 190 ? -7.354 8.237 -2.500 1.00 95.94 190 LEU A CA 1
ATOM 1532 C C . LEU A 1 190 ? -8.126 7.470 -1.419 1.00 95.94 190 LEU A C 1
ATOM 1534 O O . LEU A 1 190 ? -8.444 8.011 -0.366 1.00 95.94 190 LEU A O 1
ATOM 1538 N N . CYS A 1 191 ? -8.409 6.190 -1.656 1.00 95.69 191 CYS A N 1
ATOM 1539 C CA 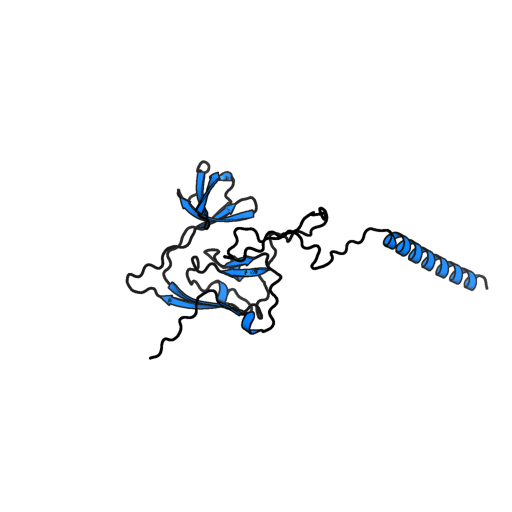. CYS A 1 191 ? -9.113 5.349 -0.695 1.00 95.69 191 CYS A CA 1
ATOM 1540 C C . CYS A 1 191 ? -8.297 5.085 0.584 1.00 95.69 191 CYS A C 1
ATOM 1542 O O . CYS A 1 191 ? -8.891 5.072 1.661 1.00 95.69 191 CYS A O 1
ATOM 1544 N N . ALA A 1 192 ? -6.974 4.920 0.479 1.00 93.94 192 ALA A N 1
ATOM 1545 C CA . ALA A 1 192 ? -6.086 4.739 1.629 1.00 93.94 192 ALA A CA 1
ATOM 1546 C C . ALA A 1 192 ? -5.945 6.047 2.424 1.00 93.94 192 ALA A C 1
ATOM 1548 O O . ALA A 1 192 ? -6.132 6.050 3.633 1.00 93.94 192 ALA A O 1
ATOM 1549 N N . GLU A 1 193 ? -5.748 7.170 1.730 1.00 93.50 193 GLU A N 1
ATOM 1550 C CA . GLU A 1 193 ? -5.624 8.502 2.347 1.00 93.50 193 GLU A CA 1
ATOM 1551 C C . GLU A 1 193 ? -6.933 8.962 3.017 1.00 93.50 193 GLU A C 1
ATOM 1553 O O . GLU A 1 193 ? -6.926 9.632 4.044 1.00 93.50 193 GLU A O 1
ATOM 1558 N N . SER A 1 194 ? -8.087 8.573 2.466 1.00 95.69 194 SER A N 1
ATOM 1559 C CA . SER A 1 194 ? -9.405 8.894 3.036 1.00 95.69 194 SER A CA 1
ATOM 1560 C C . SER A 1 194 ? -9.795 8.041 4.253 1.00 95.69 194 SER A C 1
ATOM 1562 O O . SER A 1 194 ? -10.875 8.249 4.824 1.00 95.69 194 SER A O 1
ATOM 1564 N N . CYS A 1 195 ? -8.996 7.026 4.601 1.00 94.12 195 CYS A N 1
ATOM 1565 C CA . CYS A 1 195 ? -9.340 6.048 5.624 1.00 94.12 195 CYS A CA 1
ATOM 1566 C C . CYS A 1 195 ? -9.028 6.597 7.029 1.00 94.12 195 CYS A C 1
ATOM 1568 O O . CYS A 1 195 ? -7.863 6.748 7.373 1.00 94.12 195 CYS A O 1
ATOM 1570 N N . PRO A 1 196 ? -10.032 6.828 7.896 1.00 92.19 196 PRO A N 1
ATOM 1571 C CA . PRO A 1 196 ? -9.799 7.436 9.209 1.00 92.19 196 PRO A CA 1
ATOM 1572 C C . PRO A 1 196 ? -9.115 6.505 10.220 1.00 92.19 196 PRO A C 1
ATOM 1574 O O . PRO A 1 196 ? -8.698 6.968 11.277 1.00 92.19 196 PRO A O 1
ATOM 1577 N N . THR A 1 197 ? -9.094 5.199 9.951 1.00 90.94 197 THR A N 1
ATOM 1578 C CA . THR A 1 197 ? -8.449 4.177 10.792 1.00 90.94 197 THR A CA 1
ATOM 1579 C C . THR A 1 197 ? -7.233 3.557 10.113 1.00 90.94 197 THR A C 1
ATOM 1581 O O . THR A 1 197 ? -6.670 2.610 10.648 1.00 90.94 197 THR A O 1
ATOM 1584 N N . GLU A 1 198 ? -6.879 4.037 8.914 1.00 91.44 198 GLU A N 1
ATOM 1585 C CA . GLU A 1 198 ? -5.783 3.511 8.093 1.00 91.44 198 GLU A CA 1
ATOM 1586 C C . GLU A 1 198 ? -5.756 1.976 7.973 1.00 91.44 198 GLU A C 1
ATOM 1588 O O . GLU A 1 198 ? -4.717 1.316 7.928 1.00 91.44 198 GLU A O 1
ATOM 1593 N N . CYS A 1 199 ? -6.944 1.371 7.904 1.00 91.31 199 CYS A N 1
ATOM 1594 C CA . CYS A 1 199 ? -7.077 -0.070 7.724 1.00 91.31 199 CYS A CA 1
ATOM 1595 C C . CYS A 1 199 ? -6.815 -0.502 6.273 1.00 91.31 199 CYS A C 1
ATOM 1597 O O . CYS A 1 199 ? -6.477 -1.658 6.023 1.00 91.31 199 CYS A O 1
ATOM 1599 N N . LEU A 1 200 ? -6.987 0.420 5.318 1.00 93.00 200 LEU A N 1
ATOM 1600 C CA . LEU A 1 200 ? -6.754 0.202 3.896 1.00 93.00 200 LEU A CA 1
ATOM 1601 C C . LEU A 1 200 ? -5.415 0.823 3.497 1.00 93.00 200 LEU A C 1
ATOM 1603 O O . LEU A 1 200 ? -5.252 2.037 3.571 1.00 93.00 200 LEU A O 1
ATOM 1607 N N . MET A 1 201 ? -4.492 -0.005 3.016 1.00 90.50 201 MET A N 1
ATOM 1608 C CA . MET A 1 201 ? -3.128 0.407 2.687 1.00 90.50 201 MET A CA 1
ATOM 1609 C C . MET A 1 201 ? -2.703 -0.057 1.293 1.00 90.50 201 MET A C 1
ATOM 1611 O O . MET A 1 201 ? -3.137 -1.097 0.788 1.00 90.50 201 MET A O 1
ATOM 1615 N N . MET A 1 202 ? -1.825 0.727 0.670 1.00 90.06 202 MET A N 1
ATOM 1616 C CA . MET A 1 202 ? -1.162 0.356 -0.577 1.00 90.06 202 MET A CA 1
ATOM 1617 C C . MET A 1 202 ? 0.062 -0.496 -0.256 1.00 90.06 202 MET A C 1
ATOM 1619 O O . MET A 1 202 ? 0.993 -0.040 0.401 1.00 90.06 202 MET A O 1
ATOM 1623 N N . THR A 1 203 ? 0.076 -1.741 -0.723 1.00 87.12 203 THR A N 1
ATOM 1624 C CA . THR A 1 203 ? 1.242 -2.613 -0.550 1.00 87.12 203 THR A CA 1
ATOM 1625 C C . THR A 1 203 ? 2.278 -2.364 -1.641 1.00 87.12 203 THR A C 1
ATOM 1627 O O . THR A 1 203 ? 1.988 -1.799 -2.695 1.00 87.12 203 THR A O 1
ATOM 1630 N N . LYS A 1 204 ? 3.496 -2.870 -1.433 1.00 83.94 204 LYS A N 1
ATOM 1631 C CA . LYS A 1 204 ? 4.552 -2.884 -2.458 1.00 83.94 204 LYS A CA 1
ATOM 1632 C C . LYS A 1 204 ? 4.442 -4.077 -3.421 1.00 83.94 204 LYS A C 1
ATOM 1634 O O . LYS A 1 204 ? 5.327 -4.302 -4.242 1.00 83.94 204 LYS A O 1
ATOM 1639 N N . ILE A 1 205 ? 3.354 -4.847 -3.335 1.00 83.81 205 ILE A N 1
ATOM 1640 C CA . ILE A 1 205 ? 3.112 -6.019 -4.176 1.00 83.81 205 ILE A CA 1
ATOM 1641 C C . ILE A 1 205 ? 2.563 -5.533 -5.519 1.00 83.81 205 ILE A C 1
ATOM 1643 O O . ILE A 1 205 ? 1.487 -4.948 -5.574 1.00 83.81 205 ILE A O 1
ATOM 1647 N N . PHE A 1 206 ? 3.300 -5.771 -6.600 1.00 85.25 206 PHE A N 1
ATOM 1648 C CA . PHE A 1 206 ? 2.895 -5.413 -7.968 1.00 85.25 206 PHE A CA 1
ATOM 1649 C C . PHE A 1 206 ? 2.706 -6.634 -8.876 1.00 85.25 206 PHE A C 1
ATOM 1651 O O . PHE A 1 206 ? 2.043 -6.545 -9.902 1.00 85.25 206 PHE A O 1
ATOM 1658 N N . ASN A 1 207 ? 3.288 -7.774 -8.499 1.00 83.62 207 ASN A N 1
ATOM 1659 C CA . ASN A 1 207 ? 3.241 -9.000 -9.280 1.00 83.62 207 ASN A CA 1
ATOM 1660 C C . ASN A 1 207 ? 2.161 -9.936 -8.723 1.00 83.62 207 ASN A C 1
ATOM 1662 O O . ASN A 1 207 ? 2.404 -10.681 -7.777 1.00 83.62 207 ASN A O 1
ATOM 1666 N N . TYR A 1 208 ? 0.956 -9.841 -9.278 1.00 83.94 208 TYR A N 1
ATOM 1667 C CA . TYR A 1 208 ? -0.187 -10.701 -8.950 1.00 83.94 208 TYR A CA 1
ATOM 1668 C C . TYR A 1 208 ? -1.061 -10.979 -10.191 1.00 83.94 208 TYR A C 1
ATOM 1670 O O . TYR A 1 208 ? -2.273 -10.782 -10.146 1.00 83.94 208 TYR A O 1
ATOM 1678 N N . PRO A 1 209 ? -0.471 -11.392 -11.330 1.00 85.50 209 PRO A N 1
ATOM 1679 C CA . PRO A 1 209 ? -1.246 -11.689 -12.525 1.00 85.50 209 PRO A CA 1
ATOM 1680 C C . PRO A 1 209 ? -2.169 -12.883 -12.271 1.00 85.50 209 PRO A C 1
ATOM 1682 O O . PRO A 1 209 ? -1.752 -13.899 -11.713 1.00 85.50 209 PRO A O 1
ATOM 1685 N N . THR A 1 210 ? -3.412 -12.771 -12.722 1.00 87.00 210 THR A N 1
ATOM 1686 C CA . THR A 1 210 ? -4.391 -13.859 -12.713 1.00 87.00 210 THR A CA 1
ATOM 1687 C C . THR A 1 210 ? -4.749 -14.255 -14.143 1.00 87.00 210 THR A C 1
ATOM 1689 O O . THR A 1 210 ? -4.514 -13.504 -15.092 1.00 87.00 210 THR A O 1
ATOM 1692 N N . HIS A 1 211 ? -5.296 -15.459 -14.318 1.00 92.19 211 HIS A N 1
ATOM 1693 C CA . HIS A 1 211 ? -5.741 -15.934 -15.632 1.00 92.19 211 HIS A CA 1
ATOM 1694 C C . HIS A 1 211 ? -7.159 -15.471 -15.974 1.00 92.19 211 HIS A C 1
ATOM 1696 O O . HIS A 1 211 ? -7.455 -15.256 -17.148 1.00 92.19 211 HIS A O 1
ATOM 1702 N N . ASN A 1 212 ? -8.020 -15.291 -14.967 1.00 92.50 212 ASN A N 1
ATOM 1703 C CA . ASN A 1 212 ? -9.387 -14.822 -15.157 1.00 92.50 212 ASN A CA 1
ATOM 1704 C C . ASN A 1 212 ? -9.601 -13.454 -14.513 1.00 92.50 212 ASN A C 1
ATOM 1706 O O . ASN A 1 212 ? -9.011 -13.127 -13.482 1.00 92.50 212 ASN A O 1
ATOM 1710 N N . LEU A 1 213 ? -10.527 -12.690 -15.097 1.00 90.12 213 LEU A N 1
ATOM 1711 C CA . LEU A 1 213 ? -10.924 -11.376 -14.589 1.00 90.12 213 LEU A CA 1
ATOM 1712 C C . LEU A 1 213 ? -11.561 -11.464 -13.194 1.00 90.12 213 LEU A C 1
ATOM 1714 O O . LEU A 1 213 ? -11.314 -10.613 -12.350 1.00 90.12 213 LEU A O 1
ATOM 1718 N N . LYS A 1 214 ? -12.350 -12.517 -12.943 1.00 90.25 214 LYS A N 1
ATOM 1719 C CA . LYS A 1 214 ? -13.039 -12.731 -11.660 1.00 90.25 214 LYS A CA 1
ATOM 1720 C C . LYS A 1 214 ? -12.067 -12.890 -10.491 1.00 90.25 214 LYS A C 1
ATOM 1722 O O . LYS A 1 214 ? -12.354 -12.417 -9.402 1.00 90.25 214 LYS A O 1
ATOM 1727 N N . ASP A 1 215 ? -10.901 -13.479 -10.745 1.00 90.25 215 ASP A N 1
ATOM 1728 C CA . ASP A 1 215 ? -9.863 -13.706 -9.731 1.00 90.25 215 ASP A CA 1
ATOM 1729 C C . ASP A 1 215 ? -9.178 -12.394 -9.295 1.00 90.25 215 ASP A C 1
ATOM 1731 O O . ASP A 1 215 ? -8.407 -12.377 -8.337 1.00 90.25 215 ASP A O 1
ATOM 1735 N N . LEU A 1 216 ? -9.440 -11.295 -10.014 1.00 91.12 216 LEU A N 1
ATOM 1736 C CA . LEU A 1 216 ? -8.917 -9.960 -9.732 1.00 91.12 216 LEU A CA 1
ATOM 1737 C C . LEU A 1 216 ? -9.835 -9.153 -8.793 1.00 91.12 216 LEU A C 1
ATOM 1739 O O . LEU A 1 216 ? -9.478 -8.050 -8.372 1.00 91.12 216 LEU A O 1
ATOM 1743 N N . VAL A 1 217 ? -10.998 -9.710 -8.440 1.00 92.38 217 VAL A N 1
ATOM 1744 C CA . VAL A 1 217 ? -11.854 -9.203 -7.367 1.00 92.38 217 VAL A CA 1
ATOM 1745 C C . VAL A 1 217 ? -11.387 -9.823 -6.056 1.00 92.38 217 VAL A C 1
ATOM 1747 O O . VAL A 1 217 ? -11.451 -11.035 -5.862 1.00 92.38 217 VAL A O 1
ATOM 1750 N N . HIS A 1 218 ? -10.895 -8.990 -5.142 1.00 90.94 218 HIS A N 1
ATOM 1751 C CA . HIS A 1 218 ? -10.468 -9.444 -3.825 1.00 90.94 218 HIS A CA 1
ATOM 1752 C C . HIS A 1 218 ? -11.569 -9.245 -2.796 1.00 90.94 218 HIS A C 1
ATOM 1754 O O . HIS A 1 218 ? -11.940 -8.113 -2.483 1.00 90.94 218 HIS A O 1
ATOM 1760 N N . HIS A 1 219 ? -12.017 -10.365 -2.241 1.00 91.38 219 HIS A N 1
ATOM 1761 C CA . HIS A 1 219 ? -12.940 -10.441 -1.119 1.00 91.38 219 HIS A CA 1
ATOM 1762 C C . HIS A 1 219 ? -12.138 -10.445 0.184 1.00 91.38 219 HIS A C 1
ATOM 1764 O O . HIS A 1 219 ? -11.290 -11.313 0.392 1.00 91.38 219 HIS A O 1
ATOM 1770 N N . PHE A 1 220 ? -12.366 -9.455 1.046 1.00 90.69 220 PHE A N 1
ATOM 1771 C CA . PHE A 1 220 ? -11.698 -9.367 2.352 1.00 90.69 220 PHE A CA 1
ATOM 1772 C C . PHE A 1 220 ? -12.554 -9.909 3.499 1.00 90.69 220 PHE A C 1
ATOM 1774 O O . PHE A 1 220 ? -12.041 -10.141 4.591 1.00 90.69 220 PHE A O 1
ATOM 1781 N N . VAL A 1 221 ? -13.849 -10.089 3.255 1.00 88.88 221 VAL A N 1
ATOM 1782 C CA . VAL A 1 221 ? -14.794 -10.707 4.184 1.00 88.88 221 VAL A CA 1
ATOM 1783 C C . VAL A 1 221 ? -15.229 -12.026 3.573 1.00 88.88 221 VAL A C 1
ATOM 1785 O O . VAL A 1 221 ? -15.467 -12.093 2.366 1.00 88.88 221 VAL A O 1
ATOM 1788 N N . GLU A 1 222 ? -15.299 -13.070 4.393 1.00 74.88 222 GLU A N 1
ATOM 1789 C CA . GLU A 1 222 ? -15.855 -14.346 3.956 1.00 74.88 222 GLU A CA 1
ATOM 1790 C C . GLU A 1 222 ? -17.329 -14.141 3.581 1.00 74.88 222 GLU A C 1
ATOM 1792 O O . GLU A 1 222 ? -18.071 -13.528 4.356 1.00 74.88 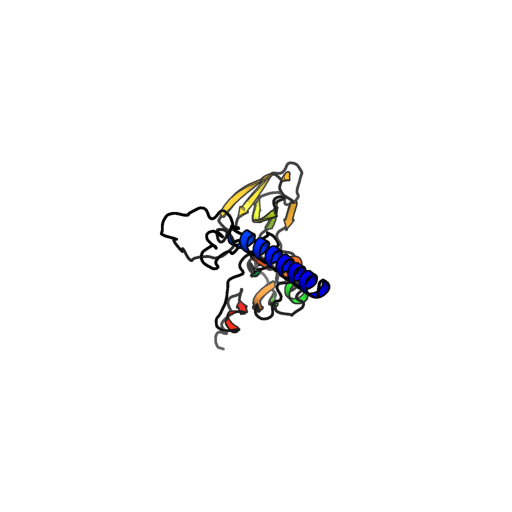222 GLU A O 1
ATOM 1797 N N . PRO A 1 223 ? -17.765 -14.596 2.396 1.00 65.06 223 PRO A N 1
ATOM 1798 C CA . PRO A 1 223 ? -19.167 -14.509 2.033 1.00 65.06 223 PRO A CA 1
ATOM 1799 C C . PRO A 1 223 ? -19.982 -15.324 3.038 1.00 65.06 223 PRO A C 1
ATOM 1801 O O . PRO A 1 223 ? -19.665 -16.479 3.315 1.00 65.06 223 PRO A O 1
ATOM 1804 N N . VAL A 1 224 ? -21.034 -14.718 3.586 1.00 58.84 224 VAL A N 1
ATOM 1805 C CA . VAL A 1 224 ? -22.028 -15.462 4.358 1.00 58.84 224 VAL A CA 1
ATOM 1806 C C . VAL A 1 224 ? -22.738 -16.364 3.355 1.00 58.84 224 VAL A C 1
ATOM 1808 O O . VAL A 1 224 ? -23.464 -15.867 2.496 1.00 58.84 224 VAL A O 1
ATOM 1811 N N . GLU A 1 225 ? -22.466 -17.669 3.397 1.00 53.59 225 GLU A N 1
ATOM 1812 C CA . GLU A 1 225 ? -23.238 -18.631 2.616 1.00 53.59 225 GLU A CA 1
ATOM 1813 C C . GLU A 1 225 ? -24.708 -18.470 3.019 1.00 53.59 225 GLU A C 1
ATOM 1815 O O . GLU A 1 225 ? -25.045 -18.564 4.202 1.00 53.59 225 GLU A O 1
ATOM 1820 N N . GLU A 1 226 ? -25.570 -18.159 2.047 1.00 52.47 226 GLU A N 1
ATOM 1821 C CA . GLU A 1 226 ? -27.020 -18.221 2.210 1.00 52.47 226 GLU A CA 1
ATOM 1822 C C . GLU A 1 226 ? -27.372 -19.672 2.549 1.00 52.47 226 GLU A C 1
ATOM 1824 O O . GLU A 1 226 ? -27.572 -20.509 1.670 1.00 52.47 226 GLU A O 1
ATOM 1829 N N . SER A 1 227 ? -27.388 -19.995 3.841 1.00 41.53 227 SER A N 1
ATOM 1830 C CA . SER A 1 227 ? -27.947 -21.237 4.336 1.00 41.53 227 SER A CA 1
ATOM 1831 C C . SER A 1 227 ? -29.449 -21.195 4.086 1.00 41.53 227 SER A C 1
ATOM 1833 O O . SER A 1 227 ? -30.207 -20.532 4.789 1.00 41.53 227 SER A O 1
ATOM 1835 N N . GLU A 1 228 ? -29.815 -21.841 2.980 1.00 39.22 228 GLU A N 1
ATOM 1836 C CA . GLU A 1 228 ? -31.081 -22.504 2.677 1.00 39.22 228 GLU A CA 1
ATOM 1837 C C . GLU A 1 228 ? -32.194 -22.218 3.700 1.00 39.22 228 GLU A C 1
ATOM 1839 O O . GLU A 1 228 ? -32.242 -22.782 4.797 1.00 39.22 228 GLU A O 1
ATOM 1844 N N . THR A 1 229 ? -33.100 -21.331 3.288 1.00 35.56 229 THR A N 1
ATOM 1845 C CA . THR A 1 229 ? -34.483 -21.302 3.789 1.00 35.56 229 THR A CA 1
ATOM 1846 C C . THR A 1 229 ? -35.323 -22.317 3.032 1.00 35.56 229 THR A C 1
ATOM 1848 O O . THR A 1 229 ? -35.033 -22.539 1.834 1.00 35.56 229 THR A O 1
#

Secondary structure (DSSP, 8-state):
-HHHHHHHHHHHHHHHHHHHHHHHHHTSPP----TTTT-TT----TTSS----------------S---PPPTT---SEEE-GGG-----HHHHH-SS--EEEEEEEPPTT----BPPEEEEETTS-EEEEEEES-SS--TT-EEEEEETTS-EEEEEGGGEEEEE---B--EEEEEEEEETTT----SHHHHT-TT--EEE-S------SSSGGGEEE-S--------

Radius of gyration: 26.87 Å; Cα contacts (8 Å, |Δi|>4): 304; chains: 1; bounding box: 70×45×86 Å

Solvent-accessible surface area (backbone atoms only — not comparable to full-atom values): 14357 Å² total; per-residue (Å²): 111,72,71,59,56,50,51,52,50,53,52,52,50,54,51,50,54,50,50,52,52,52,56,55,56,70,74,47,81,83,85,75,76,54,82,75,80,63,60,83,78,68,68,74,64,93,83,71,89,72,83,85,79,88,77,75,83,76,81,83,83,82,77,82,70,90,80,67,87,74,80,60,89,88,44,66,31,46,77,46,66,44,63,81,32,52,53,62,81,58,44,35,38,70,53,34,94,75,57,35,44,49,77,41,67,43,73,52,54,97,87,56,80,76,50,58,27,56,26,41,35,35,34,73,88,73,52,73,50,53,22,51,68,60,68,78,90,65,88,43,93,84,42,67,43,37,32,36,34,87,87,71,50,73,49,77,44,57,41,84,49,49,71,49,71,45,75,62,47,77,37,61,33,44,70,58,37,41,36,38,33,56,82,63,51,81,64,78,57,47,34,34,76,52,33,92,63,58,27,38,41,62,31,86,54,75,89,76,90,67,95,50,76,73,74,39,46,46,70,71,43,76,76,78,75,84,75,80,129

Mean predicted aligned error: 11.42 Å

Sequence (229 aa):
MKRYFLNIFEAVWTLMVGLRITFRQIFDRAVTHHYPYNEKRFPLDRNIFLNEQKVKAKWGQHRTVSNIRKIHDGFRGRLHNRVADCIGCMSCSRACPVGCITVETERAGRGEDLGETHNVVHLKDGTTIVGIVEGDEKLSPDTTVTIQDLDGQTDTYPSDQIESIIARRRKRMRIVRYDIDLSLCMFCGLCAESCPTECLMMTKIFNYPTHNLKDLVHHFVEPVEESET

pLDDT: mean 78.61, std 18.64, range [27.17, 96.81]

Foldseek 3Di:
DVVVVVVVVVVVVVVVVVVVVVVVVVPDDDPDDDPPVNQPDPPPVPPDDDPDDPPPPDDDDDPPPVDHPDDDLPDFADKDFDLLADQQPCQLQVQAPQSQKDWDKDFADDPDFSDKAWKWWAFPVRDIFTFHWDDDQDLDQADWIWGQGPVRDIDIDHSVGTDHMQDMDTRGIDIQWIKGQQVRDPSPCRSQVSGSRSRMDGDPDHPDDDPDSVVSIDTPDDHDPPPDD